Protein AF-A0A971SVI4-F1 (afdb_monomer)

Radius of gyration: 17.9 Å; Cα contacts (8 Å, |Δi|>4): 666; chains: 1; bounding box: 42×40×47 Å

Structure (mmCIF, N/CA/C/O backbone):
data_AF-A0A971SVI4-F1
#
_entry.id   AF-A0A971SVI4-F1
#
loop_
_atom_site.group_PDB
_atom_site.id
_atom_site.type_symbol
_atom_site.label_atom_id
_atom_site.label_alt_id
_atom_site.label_comp_id
_atom_site.label_asym_id
_atom_site.label_entity_id
_atom_site.label_seq_id
_atom_site.pdbx_PDB_ins_code
_atom_site.Cartn_x
_atom_site.Cartn_y
_atom_site.Cartn_z
_atom_site.occupancy
_atom_site.B_iso_or_equiv
_atom_site.auth_seq_id
_atom_site.auth_comp_id
_atom_site.auth_asym_id
_atom_site.auth_atom_id
_atom_site.pdbx_PDB_model_num
ATOM 1 N N . MET A 1 1 ? -15.122 1.802 -8.383 1.00 94.75 1 MET A N 1
ATOM 2 C CA . MET A 1 1 ? -13.683 1.655 -8.684 1.00 94.75 1 MET A CA 1
ATOM 3 C C . MET A 1 1 ? -12.808 1.936 -7.471 1.00 94.75 1 MET A C 1
ATOM 5 O O . MET A 1 1 ? -12.979 2.968 -6.817 1.00 94.75 1 MET A O 1
ATOM 9 N N . LEU A 1 2 ? -11.847 1.048 -7.210 1.00 98.50 2 LEU A N 1
ATOM 10 C CA . LEU A 1 2 ? -10.705 1.298 -6.324 1.00 98.50 2 LEU A CA 1
ATOM 11 C C . LEU A 1 2 ? -9.509 1.780 -7.151 1.00 98.50 2 LEU A C 1
ATOM 13 O O . LEU A 1 2 ? -9.294 1.277 -8.252 1.00 98.50 2 LEU A O 1
ATOM 17 N N . ILE A 1 3 ? -8.713 2.720 -6.639 1.00 98.56 3 ILE A N 1
ATOM 18 C CA . ILE A 1 3 ? -7.481 3.137 -7.322 1.00 98.56 3 ILE A CA 1
ATOM 19 C C . ILE A 1 3 ? -6.269 3.146 -6.400 1.00 98.56 3 ILE A C 1
ATOM 21 O O . ILE A 1 3 ? -6.360 3.506 -5.226 1.00 98.56 3 ILE A O 1
ATOM 25 N N . SER A 1 4 ? -5.123 2.788 -6.963 1.00 98.62 4 SER A N 1
ATOM 26 C CA . SER A 1 4 ? -3.813 2.877 -6.328 1.00 98.62 4 SER A CA 1
ATOM 27 C C . SER A 1 4 ? -2.982 3.947 -7.031 1.00 98.62 4 SER A C 1
ATOM 29 O O . SER A 1 4 ? -2.947 3.982 -8.257 1.00 98.62 4 SER A O 1
ATOM 31 N N . ILE A 1 5 ? -2.354 4.850 -6.282 1.00 98.44 5 ILE A N 1
ATOM 32 C CA . ILE A 1 5 ? -1.544 5.950 -6.815 1.00 98.44 5 ILE A CA 1
ATOM 33 C C . ILE A 1 5 ? -0.138 5.836 -6.239 1.00 98.44 5 ILE A C 1
ATOM 35 O O . ILE A 1 5 ? 0.018 5.795 -5.018 1.00 98.44 5 ILE A O 1
ATOM 39 N N . GLY A 1 6 ? 0.875 5.832 -7.108 1.00 96.62 6 GLY A N 1
ATOM 40 C CA . GLY A 1 6 ? 2.277 5.875 -6.695 1.00 96.62 6 GLY A CA 1
ATOM 41 C C . GLY A 1 6 ? 3.242 5.365 -7.757 1.00 96.62 6 GLY A C 1
ATOM 42 O O . GLY A 1 6 ? 3.019 5.554 -8.951 1.00 96.62 6 GLY A O 1
ATOM 43 N N . SER A 1 7 ? 4.326 4.727 -7.320 1.00 94.50 7 SER A N 1
ATOM 44 C CA . SER A 1 7 ? 5.386 4.236 -8.203 1.00 94.50 7 SER A CA 1
ATOM 45 C C . SER A 1 7 ? 5.106 2.843 -8.773 1.00 94.50 7 SER A C 1
ATOM 47 O O . SER A 1 7 ? 4.627 1.945 -8.073 1.00 94.50 7 SER A O 1
ATOM 49 N N . VAL A 1 8 ? 5.484 2.662 -10.038 1.00 95.25 8 VAL A N 1
ATOM 50 C CA . VAL A 1 8 ? 5.885 1.368 -10.600 1.00 95.25 8 VAL A CA 1
ATOM 51 C C . VAL A 1 8 ? 7.406 1.371 -10.699 1.00 95.25 8 VAL A C 1
ATOM 53 O O . VAL A 1 8 ? 7.995 2.383 -11.078 1.00 95.25 8 VAL A O 1
ATOM 56 N N . ILE A 1 9 ? 8.033 0.267 -10.307 1.00 93.62 9 ILE A N 1
ATOM 57 C CA . ILE A 1 9 ? 9.493 0.122 -10.320 1.00 93.62 9 ILE A CA 1
ATOM 58 C C . ILE A 1 9 ? 9.872 -1.216 -10.957 1.00 93.62 9 ILE A C 1
ATOM 60 O O . ILE A 1 9 ? 9.043 -2.131 -11.033 1.00 93.62 9 ILE A O 1
ATOM 64 N N . LEU A 1 10 ? 11.120 -1.322 -11.401 1.00 93.62 10 LEU A N 1
ATOM 65 C CA . LEU A 1 10 ? 11.749 -2.579 -11.782 1.00 93.62 10 LEU A CA 1
ATOM 66 C C . LEU A 1 10 ? 12.700 -3.027 -10.673 1.00 93.62 10 LEU A C 1
ATOM 68 O O . LEU A 1 10 ? 13.494 -2.238 -10.166 1.00 93.62 10 LEU A O 1
ATOM 72 N N . ASP A 1 11 ? 12.618 -4.298 -10.306 1.00 90.00 11 ASP A N 1
ATOM 73 C CA . ASP A 1 11 ? 13.481 -4.920 -9.313 1.00 90.00 11 ASP A CA 1
ATOM 74 C C . ASP A 1 11 ? 14.316 -6.034 -9.953 1.00 90.00 11 ASP A C 1
ATOM 76 O O . ASP A 1 11 ? 13.789 -6.957 -10.586 1.00 90.00 11 ASP A O 1
ATOM 80 N N . ASP A 1 12 ? 15.625 -5.982 -9.722 1.00 89.75 12 ASP A N 1
ATOM 81 C CA . ASP A 1 12 ? 16.552 -7.073 -10.000 1.00 89.75 12 ASP A CA 1
ATOM 82 C C . ASP A 1 12 ? 16.864 -7.804 -8.690 1.00 89.75 12 ASP A C 1
ATOM 84 O O . ASP A 1 12 ? 17.555 -7.295 -7.807 1.00 89.75 12 ASP A O 1
ATOM 88 N N . VAL A 1 13 ? 16.349 -9.024 -8.545 1.00 86.56 13 VAL A N 1
ATOM 89 C CA . VAL A 1 13 ? 16.531 -9.837 -7.339 1.00 86.56 13 VAL A CA 1
ATOM 90 C C . VAL A 1 13 ? 17.682 -10.819 -7.521 1.00 86.56 13 VAL A C 1
ATOM 92 O O . VAL A 1 13 ? 17.602 -11.774 -8.302 1.00 86.56 13 VAL A O 1
ATOM 95 N N . HIS A 1 14 ? 18.734 -10.620 -6.733 1.00 85.44 14 HIS A N 1
ATOM 96 C CA . HIS A 1 14 ? 19.904 -11.483 -6.644 1.00 85.44 14 HIS A CA 1
ATOM 97 C C . HIS A 1 14 ? 19.725 -12.509 -5.518 1.00 85.44 14 HIS A C 1
ATOM 99 O O . HIS A 1 14 ? 19.749 -12.176 -4.328 1.00 85.44 14 HIS A O 1
ATOM 105 N N . GLN A 1 15 ? 19.553 -13.775 -5.900 1.00 81.94 15 GLN A N 1
ATOM 106 C CA . GLN A 1 15 ? 19.385 -14.892 -4.973 1.00 81.94 15 GLN A CA 1
ATOM 107 C C . GLN A 1 15 ? 20.726 -15.519 -4.567 1.00 81.94 15 GLN A C 1
ATOM 109 O O . GLN A 1 15 ? 21.759 -15.357 -5.217 1.00 81.94 15 GLN A O 1
ATOM 114 N N . ARG A 1 16 ? 20.689 -16.287 -3.471 1.00 77.62 16 ARG A N 1
ATOM 115 C CA . ARG A 1 16 ? 21.864 -16.930 -2.856 1.00 77.62 16 ARG A CA 1
ATOM 116 C C . ARG A 1 16 ? 22.556 -17.956 -3.751 1.00 77.62 16 ARG A C 1
ATOM 118 O O . ARG A 1 16 ? 23.754 -18.168 -3.611 1.00 77.62 16 ARG A O 1
ATOM 125 N N . ASP A 1 17 ? 21.807 -18.603 -4.635 1.00 81.00 17 ASP A N 1
ATOM 126 C CA . ASP A 1 17 ? 22.309 -19.590 -5.596 1.00 81.00 17 ASP A CA 1
ATOM 127 C C . ASP A 1 17 ? 22.991 -18.942 -6.819 1.00 81.00 17 ASP A C 1
ATOM 129 O O . ASP A 1 17 ? 23.439 -19.646 -7.720 1.00 81.00 17 ASP A O 1
ATOM 133 N N . GLY A 1 18 ? 23.077 -17.606 -6.853 1.00 80.12 18 GLY A N 1
ATOM 134 C CA . GLY A 1 18 ? 23.598 -16.836 -7.981 1.00 80.12 18 GLY A CA 1
ATOM 135 C C . GLY A 1 18 ? 22.555 -16.546 -9.063 1.00 80.12 18 GLY A C 1
ATOM 136 O O . GLY A 1 18 ? 22.866 -15.844 -10.027 1.00 80.12 18 GLY A O 1
ATOM 137 N N . THR A 1 19 ? 21.319 -17.032 -8.915 1.00 86.25 19 THR A N 1
ATOM 138 C CA . THR A 1 19 ? 20.226 -16.727 -9.838 1.00 86.25 19 THR A CA 1
ATOM 139 C C . THR A 1 19 ? 19.829 -15.260 -9.703 1.00 86.25 19 THR A C 1
ATOM 141 O O . THR A 1 19 ? 19.501 -14.788 -8.614 1.00 86.25 19 THR A O 1
ATOM 144 N N . VAL A 1 20 ? 19.786 -14.547 -10.829 1.00 86.31 20 VAL A N 1
ATOM 145 C CA . VAL A 1 20 ? 19.280 -13.170 -10.897 1.00 86.31 20 VAL A CA 1
ATOM 146 C C . VAL A 1 20 ? 17.943 -13.171 -11.621 1.00 86.31 20 VAL A C 1
ATOM 148 O O . VAL A 1 20 ? 17.861 -13.581 -12.781 1.00 86.31 20 VAL A O 1
ATOM 151 N N . ARG A 1 21 ? 16.892 -12.718 -10.939 1.00 89.06 21 ARG A N 1
ATOM 152 C CA . ARG A 1 21 ? 15.587 -12.447 -11.550 1.00 89.06 21 ARG A CA 1
ATOM 153 C C . ARG A 1 21 ? 15.554 -10.972 -11.909 1.00 89.06 21 ARG A C 1
ATOM 155 O O . ARG A 1 21 ? 15.658 -10.154 -11.008 1.00 89.06 21 ARG A O 1
ATOM 162 N N . ARG A 1 22 ? 15.451 -10.659 -13.197 1.00 90.19 22 ARG A N 1
ATOM 163 C CA . ARG A 1 22 ? 15.482 -9.279 -13.692 1.00 90.19 22 ARG A CA 1
ATOM 164 C C . ARG A 1 22 ? 14.106 -8.760 -14.043 1.00 90.19 22 ARG A C 1
ATOM 166 O O . ARG A 1 22 ? 13.227 -9.556 -14.395 1.00 90.19 22 ARG A O 1
ATOM 173 N N . ASP A 1 23 ? 13.976 -7.441 -14.015 1.00 88.44 23 ASP A N 1
ATOM 174 C CA . ASP A 1 23 ? 12.777 -6.711 -14.426 1.00 88.44 23 ASP A CA 1
ATOM 175 C C . ASP A 1 23 ? 11.513 -7.241 -13.731 1.00 88.44 23 ASP A C 1
ATOM 177 O O . ASP A 1 23 ? 10.463 -7.441 -14.362 1.00 88.44 23 ASP A O 1
ATOM 181 N N . LEU A 1 24 ? 11.621 -7.563 -12.441 1.00 92.38 24 LEU A N 1
ATOM 182 C CA . LEU A 1 24 ? 10.445 -7.886 -11.654 1.00 92.38 24 LEU A CA 1
ATOM 183 C C . LEU A 1 24 ? 9.667 -6.597 -11.432 1.00 92.38 24 LEU A C 1
ATOM 185 O O . LEU A 1 24 ? 10.205 -5.601 -10.967 1.00 92.38 24 LEU A O 1
ATOM 189 N N . MET A 1 25 ? 8.392 -6.612 -11.800 1.00 94.06 25 MET A N 1
ATOM 190 C CA . MET A 1 25 ? 7.532 -5.456 -11.603 1.00 94.06 25 MET A CA 1
ATOM 191 C C . MET A 1 25 ? 7.227 -5.307 -10.114 1.00 94.06 25 MET A C 1
ATOM 193 O O . MET A 1 25 ? 6.655 -6.219 -9.511 1.00 94.06 25 MET A O 1
ATOM 197 N N . GLY A 1 26 ? 7.585 -4.161 -9.551 1.00 93.69 26 GLY A N 1
ATOM 198 C CA . GLY A 1 26 ? 7.351 -3.811 -8.157 1.00 93.69 26 GLY A CA 1
ATOM 199 C C . GLY A 1 26 ? 6.682 -2.447 -8.011 1.00 93.69 26 GLY A C 1
ATOM 200 O O . GLY A 1 26 ? 5.964 -1.970 -8.896 1.00 93.69 26 GLY A O 1
ATOM 201 N N . GLY A 1 27 ? 6.963 -1.798 -6.884 1.00 93.56 27 GLY A N 1
ATOM 202 C CA . GLY A 1 27 ? 6.466 -0.467 -6.559 1.00 93.56 27 GLY A CA 1
ATOM 203 C C . GLY A 1 27 ? 5.189 -0.531 -5.734 1.00 93.56 27 GLY A C 1
ATOM 204 O O . GLY A 1 27 ? 4.315 -1.379 -5.952 1.00 93.56 27 GLY A O 1
ATOM 205 N N . GLY A 1 28 ? 5.078 0.368 -4.753 1.00 94.50 28 GLY A N 1
ATOM 206 C CA . GLY A 1 28 ? 3.982 0.325 -3.784 1.00 94.50 28 GLY A CA 1
ATOM 207 C C . GLY A 1 28 ? 2.608 0.420 -4.447 1.00 94.50 28 GLY A C 1
ATOM 208 O O . GLY A 1 28 ? 1.669 -0.254 -4.022 1.00 94.50 28 GLY A O 1
ATOM 209 N N . CYS A 1 29 ? 2.514 1.164 -5.555 1.00 96.12 29 CYS A N 1
ATOM 210 C CA . CYS A 1 29 ? 1.284 1.282 -6.330 1.00 96.12 29 CYS A CA 1
ATOM 211 C C . CYS A 1 29 ? 0.825 -0.074 -6.885 1.00 96.12 29 CYS A C 1
ATOM 213 O O . CYS A 1 29 ? -0.352 -0.422 -6.753 1.00 96.12 29 CYS A O 1
ATOM 215 N N . ILE A 1 30 ? 1.746 -0.863 -7.446 1.00 97.94 30 ILE A N 1
ATOM 216 C CA . ILE A 1 30 ? 1.418 -2.145 -8.080 1.00 97.94 30 ILE A CA 1
ATOM 217 C C . ILE A 1 30 ? 1.109 -3.211 -7.031 1.00 97.94 30 ILE A C 1
ATOM 219 O O . ILE A 1 30 ? 0.110 -3.915 -7.164 1.00 97.94 30 ILE A O 1
ATOM 223 N N . HIS A 1 31 ? 1.893 -3.297 -5.952 1.00 98.12 31 HIS A N 1
ATOM 224 C CA . HIS A 1 31 ? 1.611 -4.231 -4.854 1.00 98.12 31 HIS A CA 1
ATOM 225 C C . HIS A 1 31 ? 0.235 -3.981 -4.226 1.00 98.12 31 HIS A C 1
ATOM 227 O O . HIS A 1 31 ? -0.525 -4.922 -3.982 1.00 98.12 31 HIS A O 1
ATOM 233 N N . CYS A 1 32 ? -0.104 -2.711 -4.002 1.00 98.62 32 CYS A N 1
ATOM 234 C CA . CYS A 1 32 ? -1.406 -2.319 -3.485 1.00 98.62 32 CYS A CA 1
ATOM 235 C C . CYS A 1 32 ? -2.538 -2.621 -4.485 1.00 98.62 32 CYS A C 1
ATOM 237 O O . CYS A 1 32 ? -3.532 -3.245 -4.116 1.00 98.62 32 CYS A O 1
ATOM 239 N N . GLY A 1 33 ? -2.367 -2.268 -5.765 1.00 98.50 33 GLY A N 1
ATOM 240 C CA . GLY A 1 33 ? -3.352 -2.544 -6.816 1.00 98.50 33 GLY A CA 1
ATOM 241 C C . GLY A 1 33 ? -3.623 -4.039 -7.006 1.00 98.50 33 GLY A C 1
ATOM 242 O O . GLY A 1 33 ? -4.779 -4.457 -7.081 1.00 98.50 33 GLY A O 1
ATOM 243 N N . MET A 1 34 ? -2.580 -4.872 -7.005 1.00 98.44 34 MET A N 1
ATOM 244 C CA . MET A 1 34 ? -2.726 -6.331 -7.078 1.00 98.44 34 MET A CA 1
ATOM 245 C C . MET A 1 34 ? -3.480 -6.889 -5.868 1.00 98.44 34 MET A C 1
ATOM 247 O O . MET A 1 34 ? -4.356 -7.737 -6.031 1.00 98.44 34 MET A O 1
ATOM 251 N N . ALA A 1 35 ? -3.216 -6.364 -4.667 1.00 98.62 35 ALA A N 1
ATOM 252 C CA . ALA A 1 35 ? -3.982 -6.725 -3.480 1.00 98.62 35 ALA A CA 1
ATOM 253 C C . ALA A 1 35 ? -5.459 -6.321 -3.584 1.00 98.62 35 ALA A C 1
ATOM 255 O O . ALA A 1 35 ? -6.317 -7.086 -3.159 1.00 98.62 35 ALA A O 1
ATOM 256 N N . MET A 1 36 ? -5.787 -5.172 -4.185 1.00 98.69 36 MET A N 1
ATOM 257 C CA . MET A 1 36 ? -7.183 -4.805 -4.463 1.00 98.69 36 MET A CA 1
ATOM 258 C C . MET A 1 36 ? -7.844 -5.781 -5.452 1.00 98.69 36 MET A C 1
ATOM 260 O O . MET A 1 36 ? -8.990 -6.179 -5.236 1.00 98.69 36 MET A O 1
ATOM 264 N N . ARG A 1 37 ? -7.114 -6.231 -6.487 1.00 98.31 37 ARG A N 1
ATOM 265 C CA . ARG A 1 37 ? -7.587 -7.205 -7.495 1.00 98.31 37 ARG A CA 1
ATOM 266 C C . ARG A 1 37 ? -7.906 -8.594 -6.923 1.00 98.31 37 ARG A C 1
ATOM 268 O O . ARG A 1 37 ? -8.630 -9.362 -7.556 1.00 98.31 37 ARG A O 1
ATOM 275 N N . LEU A 1 38 ? -7.435 -8.921 -5.715 1.00 98.25 38 LEU A N 1
ATOM 276 C CA . LEU A 1 38 ? -7.873 -10.124 -4.987 1.00 98.25 38 LEU A CA 1
ATOM 277 C C . LEU A 1 38 ? -9.351 -10.069 -4.569 1.00 98.25 38 LEU A C 1
ATOM 279 O O . LEU A 1 38 ? -9.959 -11.107 -4.306 1.00 98.25 38 LEU A O 1
ATOM 283 N N . TRP A 1 39 ? -9.924 -8.870 -4.471 1.00 98.00 39 TRP A N 1
ATOM 284 C CA . TRP A 1 39 ? -11.233 -8.648 -3.856 1.00 98.00 39 TRP A CA 1
ATOM 285 C C . TRP A 1 39 ? -12.220 -7.937 -4.779 1.00 98.00 39 TRP A C 1
ATOM 287 O O . TRP A 1 39 ? -13.426 -8.117 -4.624 1.00 98.00 39 TRP A O 1
ATOM 297 N N . CYS A 1 40 ? -11.724 -7.146 -5.731 1.00 95.50 40 CYS A N 1
ATOM 298 C CA . CYS A 1 40 ? -12.525 -6.309 -6.612 1.00 95.50 40 CYS A CA 1
ATOM 299 C C . CYS A 1 40 ? -11.997 -6.369 -8.044 1.00 95.50 40 CYS A C 1
ATOM 301 O O . CYS A 1 40 ? -10.786 -6.329 -8.257 1.00 95.50 40 CYS A O 1
ATOM 303 N N . ASP A 1 41 ? -12.903 -6.407 -9.025 1.00 94.69 41 ASP A N 1
ATOM 304 C CA . ASP A 1 41 ? -12.484 -6.397 -10.420 1.00 94.69 41 ASP A CA 1
ATOM 305 C C . ASP A 1 41 ? -12.145 -4.997 -10.956 1.00 94.69 41 ASP A C 1
ATOM 307 O O . ASP A 1 41 ? -11.217 -4.823 -11.746 1.00 94.69 41 ASP A O 1
ATOM 311 N N . ASP A 1 42 ? -12.878 -3.988 -10.504 1.00 96.25 42 ASP A N 1
ATOM 312 C CA . ASP A 1 42 ? -12.788 -2.614 -10.990 1.00 96.25 42 ASP A CA 1
ATOM 313 C C . ASP A 1 42 ? -11.682 -1.839 -10.250 1.00 96.25 42 ASP A C 1
ATOM 315 O O . ASP A 1 42 ? -11.938 -1.121 -9.272 1.00 96.25 42 ASP A O 1
ATOM 319 N N . VAL A 1 43 ? -10.434 -2.041 -10.697 1.00 98.25 43 VAL A N 1
ATOM 320 C CA . VAL A 1 43 ? -9.220 -1.459 -10.102 1.00 98.25 43 VAL A CA 1
ATOM 321 C C . VAL A 1 43 ? -8.397 -0.692 -11.139 1.00 98.25 43 VAL A C 1
ATOM 323 O O . VAL A 1 43 ? -8.034 -1.222 -12.191 1.00 98.25 43 VAL A O 1
ATOM 326 N N . GLY A 1 44 ? -8.039 0.547 -10.807 1.00 98.25 44 GLY A N 1
ATOM 327 C CA . GLY A 1 44 ? -7.069 1.351 -11.550 1.00 98.25 44 GLY A CA 1
ATOM 328 C C . GLY A 1 44 ? -5.747 1.507 -10.799 1.00 98.25 44 GLY A C 1
ATOM 329 O O . GLY A 1 44 ? -5.715 1.544 -9.569 1.00 98.25 44 GLY A O 1
ATOM 330 N N . VAL A 1 45 ? -4.650 1.656 -11.537 1.00 98.19 45 VAL A N 1
ATOM 331 C CA . VAL A 1 45 ? -3.371 2.117 -10.980 1.00 98.19 45 VAL A CA 1
ATOM 332 C C . VAL A 1 45 ? -2.943 3.372 -11.723 1.00 98.19 45 VAL A C 1
ATOM 334 O O . VAL A 1 45 ? -2.974 3.401 -12.949 1.00 98.19 45 VAL A O 1
ATOM 337 N N . LEU A 1 46 ? -2.598 4.423 -10.986 1.00 98.31 46 LEU A N 1
ATOM 338 C CA . LEU A 1 46 ? -2.019 5.643 -11.522 1.00 98.31 46 LEU A CA 1
ATOM 339 C C . LEU A 1 46 ? -0.523 5.607 -11.236 1.00 98.31 46 LEU A C 1
ATOM 341 O O . LEU A 1 46 ? -0.107 5.743 -10.082 1.00 98.31 46 LEU A O 1
ATOM 345 N N . ALA A 1 47 ? 0.269 5.384 -12.278 1.00 97.31 47 ALA A N 1
ATOM 346 C CA . ALA A 1 47 ? 1.716 5.260 -12.187 1.00 97.31 47 ALA A CA 1
ATOM 347 C C . ALA A 1 47 ? 2.374 5.729 -13.487 1.00 97.31 47 ALA A C 1
ATOM 349 O O . ALA A 1 47 ? 1.822 5.551 -14.577 1.00 97.31 47 ALA A O 1
ATOM 350 N N . LYS A 1 48 ? 3.569 6.312 -13.366 1.00 96.69 48 LYS A N 1
ATOM 351 C CA . LYS A 1 48 ? 4.399 6.682 -14.515 1.00 96.69 48 LYS A CA 1
ATOM 352 C C . LYS A 1 48 ? 5.532 5.687 -14.694 1.00 96.69 48 LYS A C 1
ATOM 354 O O . LYS A 1 48 ? 6.087 5.215 -13.706 1.00 96.69 48 LYS A O 1
ATOM 359 N N . HIS A 1 49 ? 5.905 5.431 -15.938 1.00 95.94 49 HIS A N 1
ATOM 360 C CA . HIS A 1 49 ? 7.087 4.646 -16.281 1.00 95.94 49 HIS A CA 1
ATOM 361 C C . HIS A 1 49 ? 7.867 5.324 -17.411 1.00 95.94 49 HIS A C 1
ATOM 363 O O . HIS A 1 49 ? 7.282 6.042 -18.222 1.00 95.94 49 HIS A O 1
ATOM 369 N N . GLY A 1 50 ? 9.180 5.116 -17.442 1.00 94.44 50 GLY A N 1
ATOM 370 C CA . GLY A 1 50 ? 10.051 5.657 -18.481 1.00 94.44 50 GLY A CA 1
ATOM 371 C C . GLY A 1 50 ? 9.930 4.887 -19.798 1.00 94.44 50 GLY A C 1
ATOM 372 O O . GLY A 1 50 ? 9.242 3.863 -19.888 1.00 94.44 50 GLY A O 1
ATOM 373 N N . GLU A 1 51 ? 10.634 5.364 -20.825 1.00 91.88 51 GLU A N 1
ATOM 374 C CA . GLU A 1 51 ? 10.743 4.696 -22.137 1.00 91.88 51 GLU A CA 1
ATOM 375 C C . GLU A 1 51 ? 11.475 3.345 -22.069 1.00 91.88 51 GLU A C 1
ATOM 377 O O . GLU A 1 51 ? 11.328 2.504 -22.954 1.00 91.88 51 GLU A O 1
ATOM 382 N N . ASP A 1 52 ? 12.254 3.132 -21.013 1.00 91.56 52 ASP A N 1
ATOM 383 C CA . ASP A 1 52 ? 12.968 1.892 -20.718 1.00 91.56 52 ASP A CA 1
ATOM 384 C C . ASP A 1 52 ? 12.076 0.797 -20.114 1.00 91.56 52 ASP A C 1
ATOM 386 O O . ASP A 1 52 ? 12.514 -0.349 -19.988 1.00 91.56 52 ASP A O 1
ATOM 390 N N . PHE A 1 53 ? 10.818 1.105 -19.780 1.00 94.69 53 PHE A N 1
ATOM 391 C CA . PHE A 1 53 ? 9.897 0.115 -19.242 1.00 94.69 53 PHE A CA 1
ATOM 392 C C . PHE A 1 53 ? 9.566 -0.961 -20.290 1.00 94.69 53 PHE A C 1
ATOM 394 O O . PHE A 1 53 ? 9.079 -0.643 -21.380 1.00 94.69 53 PHE A O 1
ATOM 401 N N . PRO A 1 54 ? 9.774 -2.259 -19.997 1.00 94.94 54 PRO A N 1
ATOM 402 C CA . PRO A 1 54 ? 9.544 -3.304 -20.984 1.00 94.94 54 PRO A CA 1
ATOM 403 C C . PRO A 1 54 ? 8.090 -3.342 -21.482 1.00 94.94 54 PRO A C 1
ATOM 405 O O . PRO A 1 54 ? 7.161 -3.543 -20.701 1.00 94.94 54 PRO A O 1
ATOM 408 N N . LEU A 1 55 ? 7.888 -3.302 -22.806 1.00 94.44 55 LEU A N 1
ATOM 409 C CA . LEU A 1 55 ? 6.553 -3.342 -23.439 1.00 94.44 55 LEU A CA 1
ATOM 410 C C . LEU A 1 55 ? 5.683 -4.528 -22.984 1.00 94.44 55 LEU A C 1
ATOM 412 O O . LEU A 1 55 ? 4.457 -4.431 -22.922 1.00 94.44 55 LEU A O 1
ATOM 416 N N . ARG A 1 56 ? 6.310 -5.669 -22.658 1.00 95.12 56 ARG A N 1
ATOM 417 C CA . ARG A 1 56 ? 5.616 -6.849 -22.108 1.00 95.12 56 ARG A CA 1
ATOM 418 C C . ARG A 1 56 ? 4.961 -6.555 -20.753 1.00 95.12 56 ARG A C 1
ATOM 420 O O . ARG A 1 56 ? 3.873 -7.051 -20.483 1.00 95.12 56 ARG A O 1
ATOM 427 N N . LEU A 1 57 ? 5.629 -5.762 -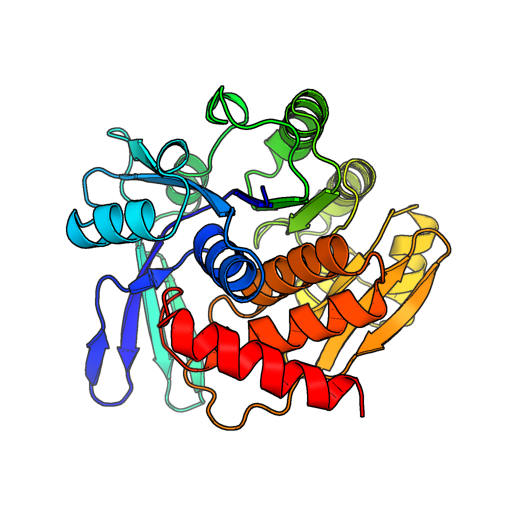19.917 1.00 95.75 57 LEU A N 1
ATOM 428 C CA . LEU A 1 57 ? 5.175 -5.385 -18.583 1.00 95.75 57 LEU A CA 1
ATOM 429 C C . LEU A 1 57 ? 4.118 -4.284 -18.671 1.00 95.75 57 LEU A C 1
ATOM 431 O O . LEU A 1 57 ? 3.107 -4.366 -17.983 1.00 95.75 57 LEU A O 1
ATOM 435 N N . GLU A 1 58 ? 4.284 -3.320 -19.579 1.00 96.06 58 GLU A N 1
ATOM 436 C CA . GLU A 1 58 ? 3.254 -2.312 -19.859 1.00 96.06 58 GLU A CA 1
ATOM 437 C C . GLU A 1 58 ? 1.940 -2.960 -20.319 1.00 96.06 58 GLU A C 1
ATOM 439 O O . GLU A 1 58 ? 0.866 -2.629 -19.815 1.00 96.06 58 GLU A O 1
ATOM 444 N N . ARG A 1 59 ? 2.017 -3.933 -21.238 1.00 96.12 59 ARG A N 1
ATOM 445 C CA . ARG A 1 59 ? 0.842 -4.700 -21.671 1.00 96.12 59 ARG A CA 1
ATOM 446 C C . ARG A 1 59 ? 0.193 -5.427 -20.496 1.00 96.12 59 ARG A C 1
ATOM 448 O O . ARG A 1 59 ? -1.014 -5.319 -20.325 1.00 96.12 59 ARG A O 1
ATOM 455 N N . SER A 1 60 ? 0.999 -6.097 -19.672 1.00 95.62 60 SER A N 1
ATOM 456 C CA . SER A 1 60 ? 0.516 -6.767 -18.463 1.00 95.62 60 SER A CA 1
ATOM 457 C C . SER A 1 60 ? -0.221 -5.801 -17.530 1.00 95.62 60 SER A C 1
ATOM 459 O O . SER A 1 60 ? -1.277 -6.153 -17.019 1.00 95.62 60 SER A O 1
ATOM 461 N N . LEU A 1 61 ? 0.285 -4.580 -17.314 1.00 96.56 61 LEU A N 1
ATOM 462 C CA . LEU A 1 61 ? -0.403 -3.574 -16.494 1.00 96.56 61 LEU A CA 1
ATOM 463 C C . LEU A 1 61 ? -1.763 -3.183 -17.078 1.00 96.56 61 LEU A C 1
ATOM 465 O O . LEU A 1 61 ? -2.739 -3.095 -16.340 1.00 96.56 61 LEU A O 1
ATOM 469 N N . LYS A 1 62 ? -1.835 -2.986 -18.397 1.00 96.38 62 LYS A N 1
ATOM 470 C CA . LYS A 1 62 ? -3.069 -2.608 -19.104 1.00 96.38 62 LYS A CA 1
ATOM 471 C C . LYS A 1 62 ? -4.106 -3.734 -19.177 1.00 96.38 62 LYS A C 1
ATOM 473 O O . LYS A 1 62 ? -5.277 -3.458 -19.402 1.00 96.38 62 LYS A O 1
ATOM 478 N N . GLU A 1 63 ? -3.683 -4.985 -19.011 1.00 95.88 63 GLU A N 1
ATOM 479 C CA . GLU A 1 63 ? -4.575 -6.145 -18.877 1.00 95.88 63 GLU A CA 1
ATOM 480 C C . GLU A 1 63 ? -5.074 -6.322 -17.433 1.00 95.88 63 GLU A C 1
ATOM 482 O O . GLU A 1 63 ? -6.192 -6.785 -17.217 1.00 95.88 63 GLU A O 1
ATOM 487 N N . LEU A 1 64 ? -4.255 -5.953 -16.441 1.00 96.50 64 LEU A N 1
ATOM 488 C CA . LEU A 1 64 ? -4.566 -6.108 -15.016 1.00 96.50 64 LEU A CA 1
ATOM 489 C C . LEU A 1 64 ? -5.383 -4.949 -14.432 1.00 96.50 64 LEU A C 1
ATOM 491 O O . LEU A 1 64 ? -6.121 -5.162 -13.469 1.00 96.50 64 LEU A O 1
ATOM 495 N N . PHE A 1 65 ? -5.236 -3.741 -14.980 1.00 98.00 65 PHE A N 1
ATOM 496 C CA . PHE A 1 65 ? -5.782 -2.501 -14.426 1.00 98.00 65 PHE A CA 1
ATOM 497 C C . PHE A 1 65 ? -6.386 -1.599 -15.504 1.00 98.00 65 PHE A C 1
ATOM 499 O O . PHE A 1 65 ? -6.091 -1.740 -16.690 1.00 98.00 65 PHE A O 1
ATOM 506 N N . ALA A 1 66 ? -7.178 -0.610 -15.074 1.00 97.25 66 ALA A N 1
ATOM 507 C CA . ALA A 1 66 ? -7.675 0.448 -15.952 1.00 97.25 66 ALA A CA 1
ATOM 508 C C . ALA A 1 66 ? -6.506 1.168 -16.675 1.00 97.25 66 ALA A C 1
ATOM 510 O O . ALA A 1 66 ? -5.664 1.791 -16.012 1.00 97.25 66 ALA A O 1
ATOM 511 N N . PRO A 1 67 ? -6.418 1.085 -18.018 1.00 96.62 67 PRO A N 1
ATOM 512 C CA . PRO A 1 67 ? -5.213 1.440 -18.767 1.00 96.62 67 PRO A CA 1
ATOM 513 C C . PRO A 1 67 ? -4.929 2.945 -18.802 1.00 96.62 67 PRO A C 1
ATOM 515 O O . PRO A 1 67 ? -3.800 3.337 -19.090 1.00 96.62 67 PRO A O 1
ATOM 518 N N . GLU A 1 68 ? -5.918 3.796 -18.514 1.00 96.81 68 GLU A N 1
ATOM 519 C CA . GLU A 1 68 ? -5.777 5.255 -18.558 1.00 96.81 68 GLU A CA 1
ATOM 520 C C . GLU A 1 68 ? -4.818 5.798 -17.493 1.00 96.81 68 GLU A C 1
ATOM 522 O O . GLU A 1 68 ? -4.325 6.914 -17.637 1.00 96.81 68 GLU A O 1
ATOM 527 N N . GLY A 1 69 ? -4.564 5.032 -16.427 1.00 97.00 69 GLY A N 1
ATOM 528 C CA . GLY A 1 69 ? -3.631 5.403 -15.363 1.00 97.00 69 GLY A CA 1
ATOM 529 C C . GLY A 1 69 ? -2.184 4.946 -15.592 1.00 97.00 69 GLY A C 1
ATOM 530 O O . GLY A 1 69 ? -1.315 5.277 -14.787 1.00 97.00 69 GLY A O 1
ATOM 531 N N . ILE A 1 70 ? -1.904 4.221 -16.684 1.00 97.31 70 ILE A N 1
ATOM 532 C CA . ILE A 1 70 ? -0.550 3.786 -17.054 1.00 97.31 70 ILE A CA 1
ATOM 533 C C . ILE A 1 70 ? 0.074 4.838 -17.971 1.00 97.31 70 ILE A C 1
ATOM 535 O O . ILE A 1 70 ? -0.280 4.930 -19.149 1.00 97.31 70 ILE A O 1
ATOM 539 N N . ILE A 1 71 ? 0.979 5.652 -17.425 1.00 96.12 71 ILE A N 1
ATOM 540 C CA . ILE A 1 71 ? 1.471 6.864 -18.090 1.00 96.12 71 ILE A CA 1
ATOM 541 C C . ILE A 1 71 ? 2.937 6.689 -18.519 1.00 96.12 71 ILE A C 1
ATOM 543 O O . ILE A 1 71 ? 3.824 6.724 -17.665 1.00 96.12 71 ILE A O 1
ATOM 547 N N . PRO A 1 72 ? 3.231 6.564 -19.823 1.00 94.00 72 PRO A N 1
ATOM 548 C CA . PRO A 1 72 ? 4.605 6.618 -20.304 1.00 94.00 72 PRO A CA 1
ATOM 549 C C . PRO A 1 72 ? 5.152 8.048 -20.209 1.00 94.00 72 PRO A C 1
ATOM 551 O O . PRO A 1 72 ? 4.447 9.021 -20.497 1.00 94.00 72 PRO A O 1
ATOM 554 N N . THR A 1 73 ? 6.423 8.184 -19.846 1.00 91.12 73 THR A N 1
ATOM 555 C CA . THR A 1 73 ? 7.142 9.461 -19.808 1.00 91.12 73 THR A CA 1
ATOM 556 C C . THR A 1 73 ? 8.475 9.359 -20.546 1.00 91.12 73 THR A C 1
ATOM 558 O O . THR A 1 73 ? 9.113 8.313 -20.563 1.00 91.12 73 THR A O 1
ATOM 561 N N . SER A 1 74 ? 8.905 10.466 -21.159 1.00 85.94 74 SER A N 1
ATOM 562 C CA . SER A 1 74 ? 10.162 10.551 -21.923 1.00 85.94 74 SER A CA 1
ATOM 563 C C . SER A 1 74 ? 11.264 11.341 -21.210 1.00 85.94 74 SER A C 1
ATOM 565 O O . SER A 1 74 ? 12.313 11.606 -21.788 1.00 85.94 74 SER A O 1
ATOM 567 N N . PHE A 1 75 ? 11.009 11.811 -19.986 1.00 80.50 75 PHE A N 1
ATOM 568 C CA . PHE A 1 75 ? 11.900 12.733 -19.270 1.00 80.50 75 PHE A CA 1
ATOM 569 C C . PHE A 1 75 ? 12.712 12.070 -18.150 1.00 80.50 75 PHE A C 1
ATOM 571 O O . PHE A 1 75 ? 13.565 12.732 -17.566 1.00 80.50 75 PHE A O 1
ATOM 578 N N . ALA A 1 76 ? 12.444 10.802 -17.832 1.00 81.06 76 ALA A N 1
ATOM 579 C CA . ALA A 1 76 ? 13.144 10.063 -16.789 1.00 81.06 76 ALA A CA 1
ATOM 580 C C . ALA A 1 76 ? 13.082 8.550 -17.042 1.00 81.06 76 ALA A C 1
ATOM 582 O O . ALA A 1 76 ? 12.190 8.054 -17.734 1.00 81.06 76 ALA A O 1
ATOM 583 N N . HIS A 1 77 ? 14.046 7.841 -16.463 1.00 87.19 77 HIS A N 1
ATOM 584 C CA . HIS A 1 77 ? 14.097 6.385 -16.441 1.00 87.19 77 HIS A CA 1
ATOM 585 C C . HIS A 1 77 ? 13.070 5.812 -15.468 1.00 87.19 77 HIS A C 1
ATOM 587 O O . HIS A 1 77 ? 12.727 6.437 -14.459 1.00 87.19 77 HIS A O 1
ATOM 593 N N . THR A 1 78 ? 12.589 4.604 -15.752 1.00 90.62 78 THR A N 1
ATOM 594 C CA . THR A 1 78 ? 11.789 3.862 -14.781 1.00 90.62 78 THR A CA 1
ATOM 595 C C . THR A 1 78 ? 12.647 3.593 -13.546 1.00 90.62 78 THR A C 1
ATOM 597 O O . THR A 1 78 ? 13.775 3.123 -13.698 1.00 90.62 78 THR A O 1
ATOM 600 N N . PRO A 1 79 ? 12.147 3.851 -12.322 1.00 91.38 79 PRO A N 1
ATOM 601 C CA . PRO A 1 79 ? 12.913 3.551 -11.124 1.00 91.38 79 PRO A CA 1
ATOM 602 C C . PRO A 1 79 ? 13.315 2.072 -11.073 1.00 91.38 79 PRO A C 1
ATOM 604 O O . PRO A 1 79 ? 12.458 1.196 -11.204 1.00 91.38 79 PRO A O 1
ATOM 607 N N . HIS A 1 80 ? 14.608 1.805 -10.881 1.00 89.38 80 HIS A N 1
ATOM 608 C CA . HIS A 1 80 ? 15.191 0.463 -10.868 1.00 89.38 80 HIS A CA 1
ATOM 609 C C . HIS A 1 80 ? 16.017 0.252 -9.596 1.00 89.38 80 HIS A C 1
ATOM 611 O O . HIS A 1 80 ? 16.827 1.095 -9.189 1.00 89.38 80 HIS A O 1
ATOM 617 N N . PHE A 1 81 ? 15.797 -0.884 -8.945 1.00 85.50 81 PHE A N 1
ATOM 618 C CA . PHE A 1 81 ? 16.436 -1.259 -7.692 1.00 85.50 81 PHE A CA 1
ATOM 619 C C . PHE A 1 81 ? 17.037 -2.655 -7.822 1.00 85.50 81 PHE A C 1
ATOM 621 O O . PHE A 1 81 ? 16.433 -3.552 -8.410 1.00 85.50 81 PHE A O 1
ATOM 628 N N . ASN A 1 82 ? 18.217 -2.866 -7.240 1.00 80.75 82 ASN A N 1
ATOM 629 C CA . ASN A 1 82 ? 18.719 -4.219 -7.027 1.00 80.75 82 ASN A CA 1
ATOM 630 C C . ASN A 1 82 ? 18.432 -4.637 -5.594 1.00 80.75 82 ASN A C 1
ATOM 632 O O . ASN A 1 82 ? 18.773 -3.930 -4.644 1.00 80.75 82 ASN A O 1
ATOM 636 N N . GLN A 1 83 ? 17.889 -5.834 -5.442 1.00 80.00 83 GLN A N 1
ATOM 637 C CA . GLN A 1 83 ? 17.650 -6.456 -4.154 1.00 80.00 83 GLN A CA 1
ATOM 638 C C . GLN A 1 83 ? 18.601 -7.637 -3.988 1.00 80.00 83 GLN A C 1
ATOM 640 O O . GLN A 1 83 ? 18.625 -8.563 -4.801 1.00 80.00 83 GLN A O 1
ATOM 645 N N . MET A 1 84 ? 19.394 -7.621 -2.920 1.00 75.12 84 MET A N 1
ATOM 646 C CA . MET A 1 84 ? 20.352 -8.678 -2.612 1.00 75.12 84 MET A CA 1
ATOM 647 C C . MET A 1 84 ? 20.054 -9.296 -1.248 1.00 75.12 84 MET A C 1
ATOM 649 O O . MET A 1 84 ? 20.042 -8.607 -0.227 1.00 75.12 84 MET A O 1
ATOM 653 N N . TYR A 1 85 ? 19.878 -10.618 -1.218 1.00 68.56 85 TYR A N 1
ATOM 654 C CA . TYR A 1 85 ? 19.675 -11.371 0.022 1.00 68.56 85 TYR A CA 1
ATOM 655 C C . TYR A 1 85 ? 20.994 -11.962 0.517 1.00 68.56 85 TYR A C 1
ATOM 657 O O . TYR A 1 85 ? 21.593 -12.817 -0.141 1.00 68.56 85 TYR A O 1
ATOM 665 N N . ARG A 1 86 ? 21.441 -11.555 1.710 1.00 59.94 86 ARG A N 1
ATOM 666 C CA . ARG A 1 86 ? 22.643 -12.116 2.347 1.00 59.94 86 ARG A CA 1
ATOM 667 C C . ARG A 1 86 ? 22.343 -13.420 3.094 1.00 59.94 86 ARG A C 1
ATOM 669 O O . ARG A 1 86 ? 21.196 -13.853 3.253 1.00 59.94 86 ARG A O 1
ATOM 676 N N . SER A 1 87 ? 23.410 -14.088 3.529 1.00 52.25 87 SER A N 1
ATOM 677 C CA . SER A 1 87 ? 23.383 -15.384 4.223 1.00 52.25 87 SER A CA 1
ATOM 678 C C . SER A 1 87 ? 22.665 -15.359 5.577 1.00 52.25 87 SER A C 1
ATOM 680 O O . SER A 1 87 ? 22.166 -16.390 6.010 1.00 52.25 87 SER A O 1
ATOM 682 N N . ASP A 1 88 ? 22.580 -14.199 6.224 1.00 58.12 88 ASP A N 1
ATOM 683 C CA . ASP A 1 88 ? 21.863 -13.959 7.487 1.00 58.12 88 ASP A CA 1
ATOM 684 C C . ASP A 1 88 ? 20.387 -13.566 7.282 1.00 58.12 88 ASP A C 1
ATOM 686 O O . ASP A 1 88 ? 19.710 -13.160 8.223 1.00 58.12 88 ASP A O 1
ATOM 690 N N . SER A 1 89 ? 19.886 -13.693 6.049 1.00 55.16 89 SER A N 1
ATOM 691 C CA . SER A 1 89 ? 18.527 -13.307 5.639 1.00 55.16 89 SER A CA 1
ATOM 692 C C . SER A 1 89 ? 18.250 -11.803 5.701 1.00 55.16 89 SER A C 1
ATOM 694 O O . SER A 1 89 ? 17.098 -11.397 5.566 1.00 55.16 89 SER A O 1
ATOM 696 N N . THR A 1 90 ? 19.285 -10.968 5.832 1.00 60.09 90 THR A N 1
ATOM 697 C CA . THR A 1 90 ? 19.148 -9.522 5.642 1.00 60.09 90 THR A CA 1
ATOM 698 C C . THR A 1 90 ? 19.042 -9.187 4.151 1.00 60.09 90 THR A C 1
ATOM 700 O O . THR A 1 90 ? 19.786 -9.721 3.318 1.00 60.09 90 THR A O 1
ATOM 703 N N . ARG A 1 91 ? 18.082 -8.319 3.810 1.00 66.75 91 ARG A N 1
ATOM 704 C CA . ARG A 1 91 ? 17.912 -7.748 2.469 1.00 66.75 91 ARG A CA 1
ATOM 705 C C . ARG A 1 91 ? 18.676 -6.431 2.403 1.00 66.75 91 ARG A C 1
ATOM 707 O O . ARG A 1 91 ? 18.508 -5.583 3.276 1.00 66.75 91 ARG A O 1
ATOM 714 N N . TYR A 1 92 ? 19.498 -6.272 1.375 1.00 66.12 92 TYR A N 1
ATOM 715 C CA . TYR A 1 92 ? 20.108 -4.998 1.013 1.00 66.12 92 TYR A CA 1
ATOM 716 C C . TYR A 1 92 ? 19.528 -4.537 -0.313 1.00 66.12 92 TYR A C 1
ATOM 718 O O . TYR A 1 92 ? 19.537 -5.289 -1.287 1.00 66.12 92 TYR A O 1
ATOM 726 N N . GLU A 1 93 ? 19.053 -3.301 -0.339 1.00 67.12 93 GLU A N 1
ATOM 727 C CA . GLU A 1 93 ? 18.597 -2.636 -1.552 1.00 67.12 93 GLU A CA 1
ATOM 728 C C . GLU A 1 93 ? 19.679 -1.662 -1.996 1.00 67.12 93 GLU A C 1
ATOM 730 O O . GLU A 1 93 ? 20.114 -0.802 -1.226 1.00 67.12 93 GLU A O 1
ATOM 735 N N . THR A 1 94 ? 20.151 -1.819 -3.229 1.00 72.81 94 THR A N 1
ATOM 736 C CA . THR A 1 94 ? 20.977 -0.804 -3.875 1.00 72.81 94 THR A CA 1
ATOM 737 C C . THR A 1 94 ? 20.151 -0.111 -4.943 1.00 72.81 94 THR A C 1
ATOM 739 O O . THR A 1 94 ? 19.694 -0.706 -5.920 1.00 72.81 94 THR A O 1
ATOM 742 N N . PHE A 1 95 ? 19.949 1.178 -4.713 1.00 73.12 95 PHE A N 1
ATOM 743 C CA . PHE A 1 95 ? 19.227 2.079 -5.589 1.00 73.12 95 PHE A CA 1
ATOM 744 C C . PHE A 1 95 ? 20.076 2.312 -6.843 1.00 73.12 95 PHE A C 1
ATOM 746 O O . PHE A 1 95 ? 21.199 2.811 -6.735 1.00 73.12 95 PHE A O 1
ATOM 753 N N . GLN A 1 96 ? 19.581 1.922 -8.021 1.00 76.62 96 GLN A N 1
ATOM 754 C CA . GLN A 1 96 ? 20.194 2.360 -9.283 1.00 76.62 96 GLN A CA 1
ATOM 755 C C . GLN A 1 96 ? 19.684 3.744 -9.671 1.00 76.62 96 GLN A C 1
ATOM 757 O O . GLN A 1 96 ? 20.415 4.528 -10.267 1.00 76.62 96 GLN A O 1
ATOM 762 N N . THR A 1 97 ? 18.446 4.038 -9.285 1.00 78.50 97 THR A N 1
ATOM 763 C CA . THR A 1 97 ? 17.792 5.330 -9.458 1.00 78.50 97 THR A CA 1
ATOM 764 C C . THR A 1 97 ? 17.938 6.165 -8.194 1.00 78.50 97 THR A C 1
ATOM 766 O O . THR A 1 97 ? 17.696 5.682 -7.088 1.00 78.50 97 THR A O 1
ATOM 769 N N . SER A 1 98 ? 18.321 7.431 -8.342 1.00 81.88 98 SER A N 1
ATOM 770 C CA . SER A 1 98 ? 18.348 8.358 -7.212 1.00 81.88 98 SER A CA 1
ATOM 771 C C . SER A 1 98 ? 16.937 8.608 -6.670 1.00 81.88 98 SER A C 1
ATOM 773 O O . SER A 1 98 ? 15.935 8.467 -7.372 1.00 81.88 98 SER A O 1
ATOM 775 N N . PHE A 1 99 ? 16.840 9.024 -5.409 1.00 79.06 99 PHE A N 1
ATOM 776 C CA . PHE A 1 99 ? 15.545 9.365 -4.822 1.00 79.06 99 PHE A CA 1
ATOM 777 C C . PHE A 1 99 ? 14.851 10.520 -5.567 1.00 79.06 99 PHE A C 1
ATOM 779 O O . PHE A 1 99 ? 13.642 10.485 -5.765 1.00 79.06 99 PHE A O 1
ATOM 786 N N . GLU A 1 100 ? 15.611 11.508 -6.047 1.00 82.25 100 GLU A N 1
ATOM 787 C CA . GLU A 1 100 ? 15.079 12.629 -6.832 1.00 82.25 100 GLU A CA 1
ATOM 788 C C . GLU A 1 100 ? 14.431 12.157 -8.144 1.00 82.25 100 GLU A C 1
ATOM 790 O O . GLU A 1 100 ? 13.322 12.578 -8.480 1.00 82.25 100 GLU A O 1
ATOM 795 N N . GLU A 1 101 ? 15.077 11.230 -8.855 1.00 84.56 101 GLU A N 1
ATOM 796 C CA . GLU A 1 101 ? 14.526 10.615 -10.068 1.00 84.56 101 GLU A CA 1
ATOM 797 C C . GLU A 1 101 ? 13.287 9.761 -9.758 1.00 84.56 101 GLU A C 1
ATOM 799 O O . GLU A 1 101 ? 12.291 9.833 -10.480 1.00 84.56 101 GLU A O 1
ATOM 804 N N . MET A 1 102 ? 13.302 9.001 -8.655 1.00 85.62 102 MET A N 1
ATOM 805 C CA . MET A 1 102 ? 12.135 8.239 -8.199 1.00 85.62 102 MET A CA 1
ATOM 806 C C . MET A 1 102 ? 10.952 9.164 -7.900 1.00 85.62 102 MET A C 1
ATOM 808 O O . MET A 1 102 ? 9.833 8.915 -8.353 1.00 85.62 102 MET A O 1
ATOM 812 N N . GLU A 1 103 ? 11.187 10.255 -7.171 1.00 86.25 103 GLU A N 1
ATOM 813 C CA . GLU A 1 103 ? 10.156 11.243 -6.891 1.00 86.25 103 GLU A CA 1
ATOM 814 C C . GLU A 1 103 ? 9.652 11.900 -8.178 1.00 86.25 103 GLU A C 1
ATOM 816 O O . GLU A 1 103 ? 8.445 12.077 -8.332 1.00 86.25 103 GLU A O 1
ATOM 821 N N . ALA A 1 104 ? 10.523 12.253 -9.127 1.00 87.31 104 ALA A N 1
ATOM 822 C CA . ALA A 1 104 ? 10.117 12.820 -10.417 1.00 87.31 104 ALA A CA 1
ATOM 823 C C . ALA A 1 104 ? 9.142 11.912 -11.195 1.00 87.31 104 ALA A C 1
ATOM 825 O O . ALA A 1 104 ? 8.299 12.415 -11.945 1.00 87.31 104 ALA A O 1
ATOM 826 N N . MET A 1 105 ? 9.206 10.600 -10.960 1.00 92.31 105 MET A N 1
ATOM 827 C CA . MET A 1 105 ? 8.310 9.598 -11.538 1.00 92.31 105 MET A CA 1
ATOM 828 C C . MET A 1 105 ? 6.999 9.403 -10.768 1.00 92.31 105 MET A C 1
ATOM 830 O O . MET A 1 105 ?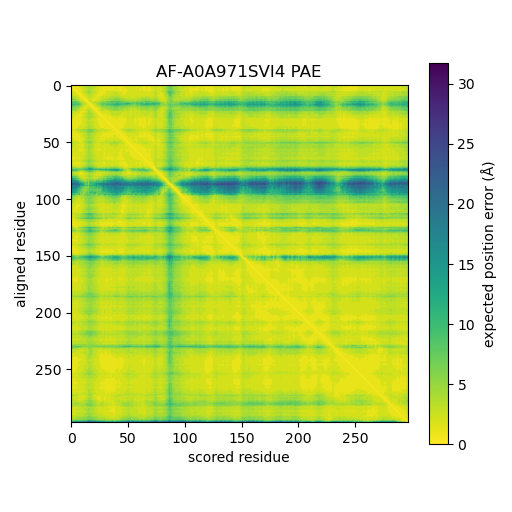 6.091 8.733 -11.261 1.00 92.31 105 MET A O 1
ATOM 834 N N . LEU A 1 106 ? 6.822 10.009 -9.593 1.00 93.44 106 LEU A N 1
ATOM 835 C CA . LEU A 1 106 ? 5.541 9.942 -8.895 1.00 93.44 106 LEU A CA 1
ATOM 836 C C . LEU A 1 106 ? 4.461 10.753 -9.645 1.00 93.44 106 LEU A C 1
ATOM 838 O O . LEU A 1 106 ? 4.719 11.862 -10.135 1.00 93.44 106 LEU A O 1
ATOM 842 N N . PRO A 1 107 ? 3.225 10.234 -9.740 1.00 95.62 107 PRO A N 1
ATOM 843 C CA . PRO A 1 107 ? 2.112 10.984 -10.304 1.00 95.62 107 PRO A CA 1
ATOM 844 C C . PRO A 1 107 ? 1.811 12.276 -9.534 1.00 95.62 107 PRO A C 1
ATOM 846 O O . PRO A 1 107 ? 1.981 12.370 -8.315 1.00 95.62 107 PRO A O 1
ATOM 849 N N . ALA A 1 108 ? 1.284 13.259 -10.255 1.00 94.81 108 ALA A N 1
ATOM 850 C CA . ALA A 1 108 ? 0.712 14.488 -9.727 1.00 94.81 108 ALA A CA 1
ATOM 851 C C . ALA A 1 108 ? -0.818 14.489 -9.918 1.00 94.81 108 ALA A C 1
ATOM 853 O O . ALA A 1 108 ? -1.328 13.778 -10.786 1.00 94.81 108 ALA A O 1
ATOM 854 N N . PRO A 1 109 ? -1.577 15.312 -9.171 1.00 95.38 109 PRO A N 1
ATOM 855 C CA . PRO A 1 109 ? -3.036 15.377 -9.306 1.00 95.38 109 PRO A CA 1
ATOM 856 C C . PRO A 1 109 ? -3.540 15.646 -10.732 1.00 95.38 109 PRO A C 1
ATOM 858 O O . PRO A 1 109 ? -4.619 15.192 -11.112 1.00 95.38 109 PRO A O 1
ATOM 861 N N . THR A 1 110 ? -2.751 16.354 -11.546 1.00 94.69 110 THR A N 1
ATOM 862 C CA . THR A 1 110 ? -3.045 16.634 -12.960 1.00 94.69 110 THR A CA 1
ATOM 863 C C . THR A 1 110 ? -3.030 15.397 -13.853 1.00 94.69 110 THR A C 1
ATOM 865 O O . THR A 1 110 ? -3.642 15.423 -14.918 1.00 94.69 110 THR A O 1
ATOM 868 N N . ASP A 1 111 ? -2.360 14.329 -13.424 1.00 95.88 111 ASP A N 1
ATOM 869 C CA . ASP A 1 111 ? -2.266 13.064 -14.153 1.00 95.88 111 ASP A CA 1
ATOM 870 C C . ASP A 1 111 ? -3.518 12.193 -13.974 1.00 95.88 111 ASP A C 1
ATOM 872 O O . ASP A 1 111 ? -3.690 11.202 -14.678 1.00 95.88 111 ASP A O 1
ATOM 876 N N . LEU A 1 112 ? -4.411 12.552 -13.043 1.00 96.06 112 LEU A N 1
ATOM 877 C CA . LEU A 1 112 ? -5.606 11.772 -12.749 1.00 96.06 112 LEU A CA 1
ATOM 878 C C . LEU A 1 112 ? -6.545 11.719 -13.975 1.00 96.06 112 LEU A C 1
ATOM 880 O O . LEU A 1 112 ? -7.055 12.769 -14.400 1.00 96.06 112 LEU A O 1
ATOM 884 N N . PRO A 1 113 ? -6.834 10.524 -14.530 1.00 96.56 113 PRO A N 1
ATOM 885 C CA . PRO A 1 113 ? -7.618 10.398 -15.751 1.00 96.56 113 PRO A CA 1
ATOM 886 C C . PRO A 1 113 ? -8.994 11.052 -15.639 1.00 96.56 113 PRO A C 1
ATOM 888 O O . PRO A 1 113 ? -9.704 10.916 -14.643 1.00 96.56 113 PRO A O 1
ATOM 891 N N . ARG A 1 114 ? -9.418 11.760 -16.696 1.00 91.56 114 ARG A N 1
ATOM 892 C CA . ARG A 1 114 ? -10.667 12.544 -16.662 1.00 91.56 114 ARG A CA 1
ATOM 893 C C . ARG A 1 114 ? -11.911 11.701 -16.384 1.00 91.56 114 ARG A C 1
ATOM 895 O O . ARG A 1 114 ? -12.829 12.234 -15.765 1.00 91.56 114 ARG A O 1
ATOM 902 N N . GLY A 1 115 ? -11.930 10.446 -16.839 1.00 93.19 115 GLY A N 1
ATOM 903 C CA . GLY A 1 115 ? -13.046 9.515 -16.655 1.00 93.19 115 GLY A CA 1
ATOM 904 C C . GLY A 1 115 ? -13.131 8.894 -15.259 1.00 93.19 115 GLY A C 1
ATOM 905 O O . GLY A 1 115 ? -14.186 8.391 -14.885 1.00 93.19 115 GLY A O 1
ATOM 906 N N . TRP A 1 116 ? -12.060 8.957 -14.465 1.00 96.06 116 TRP A N 1
ATOM 907 C CA . TRP A 1 116 ? -12.050 8.393 -13.119 1.00 96.06 116 TRP A CA 1
ATOM 908 C C . TRP A 1 116 ? -12.826 9.310 -12.167 1.00 96.06 116 TRP A C 1
ATOM 910 O O . TRP A 1 116 ? -12.431 10.445 -11.889 1.00 96.06 116 TRP A O 1
ATOM 920 N N . SER A 1 117 ? -13.976 8.829 -11.699 1.00 94.06 117 SER A N 1
ATOM 921 C CA . SER A 1 117 ? -14.890 9.537 -10.798 1.00 94.06 117 SER A CA 1
ATOM 922 C C . SER A 1 117 ? -15.669 8.540 -9.939 1.00 94.06 117 SER A C 1
ATOM 924 O O . SER A 1 117 ? -15.629 7.343 -10.212 1.00 94.06 117 SER A O 1
ATOM 926 N N . ALA A 1 118 ? -16.349 9.026 -8.895 1.00 93.69 118 ALA A N 1
ATOM 927 C CA . ALA A 1 118 ? -17.079 8.195 -7.933 1.00 93.69 118 ALA A CA 1
ATOM 928 C C . ALA A 1 118 ? -16.200 7.067 -7.352 1.00 93.69 118 ALA A C 1
ATOM 930 O O . ALA A 1 118 ? -16.580 5.898 -7.329 1.00 93.69 118 ALA A O 1
ATOM 931 N N . LEU A 1 119 ? -14.993 7.437 -6.917 1.00 97.31 119 LEU A N 1
ATOM 932 C CA . LEU A 1 119 ? -13.980 6.504 -6.429 1.00 97.31 119 LEU A CA 1
ATOM 933 C C . LEU A 1 119 ? -14.403 5.942 -5.064 1.00 97.31 119 LEU A C 1
ATOM 935 O O . LEU A 1 119 ? -14.618 6.695 -4.112 1.00 97.31 119 LEU A O 1
ATOM 939 N N . ASP A 1 120 ? -14.507 4.621 -4.947 1.00 98.19 120 ASP A N 1
ATOM 940 C CA . ASP A 1 120 ? -14.914 3.977 -3.693 1.00 98.19 120 ASP A CA 1
ATOM 941 C C . ASP A 1 120 ? -13.791 4.017 -2.655 1.00 98.19 120 ASP A C 1
ATOM 943 O O . ASP A 1 120 ? -14.038 4.210 -1.465 1.00 98.19 120 ASP A O 1
ATOM 947 N N . GLY A 1 121 ? -12.549 3.908 -3.121 1.00 98.38 121 GLY A N 1
ATOM 948 C CA . GLY A 1 121 ? -11.360 3.981 -2.293 1.00 98.38 121 GLY A CA 1
ATOM 949 C C . GLY A 1 121 ? -10.134 4.357 -3.109 1.00 98.38 121 GLY A C 1
ATOM 950 O O . GLY A 1 121 ? -9.973 3.929 -4.252 1.00 98.38 121 GLY A O 1
ATOM 951 N N . VAL A 1 122 ? -9.267 5.158 -2.501 1.00 98.81 122 VAL A N 1
ATOM 952 C CA . VAL A 1 122 ? -7.986 5.582 -3.056 1.00 98.81 122 VAL A CA 1
ATOM 953 C C . VAL A 1 122 ? -6.872 5.200 -2.096 1.00 98.81 122 VAL A C 1
ATOM 955 O O . VAL A 1 122 ? -6.908 5.580 -0.928 1.00 98.81 122 VAL A O 1
ATOM 958 N N . TYR A 1 123 ? -5.873 4.488 -2.596 1.00 98.81 123 TYR A N 1
ATOM 959 C CA . TYR A 1 123 ? -4.571 4.380 -1.958 1.00 98.81 123 TYR A CA 1
ATOM 960 C C . TYR A 1 123 ? -3.646 5.456 -2.531 1.00 98.81 123 TYR A C 1
ATOM 962 O O . TYR A 1 123 ? -3.465 5.534 -3.747 1.00 98.81 123 TYR A O 1
ATOM 970 N N . LEU A 1 124 ? -3.080 6.286 -1.659 1.00 98.19 124 LEU A N 1
ATOM 971 C CA . LEU A 1 124 ? -2.185 7.379 -2.011 1.00 98.19 124 LEU A CA 1
ATOM 972 C C . LEU A 1 124 ? -0.796 7.124 -1.428 1.00 98.19 124 LEU A C 1
ATOM 974 O O . LEU A 1 124 ? -0.613 7.184 -0.213 1.00 98.19 124 LEU A O 1
ATOM 978 N N . HIS A 1 125 ? 0.177 6.923 -2.310 1.00 95.62 125 HIS A N 1
ATOM 979 C CA . HIS A 1 125 ? 1.597 6.870 -1.991 1.00 95.62 125 HIS A CA 1
ATOM 980 C C . HIS A 1 125 ? 2.342 7.765 -2.987 1.00 95.62 125 HIS A C 1
ATOM 982 O O . HIS A 1 125 ? 2.661 7.369 -4.105 1.00 95.62 125 HIS A O 1
ATOM 988 N N . GLY A 1 126 ? 2.526 9.031 -2.617 1.00 89.56 126 GLY A N 1
ATOM 989 C CA . GLY A 1 126 ? 3.026 10.073 -3.513 1.00 89.56 126 GLY A CA 1
ATOM 990 C C . GLY A 1 126 ? 3.920 11.078 -2.796 1.00 89.56 126 GLY A C 1
ATOM 991 O O . GLY A 1 126 ? 4.189 10.942 -1.603 1.00 89.56 126 GLY A O 1
ATOM 992 N N . LYS A 1 127 ? 4.368 12.104 -3.531 1.00 88.50 127 LYS A N 1
ATOM 993 C CA . LYS A 1 127 ? 5.231 13.161 -2.987 1.00 88.50 127 LYS A CA 1
ATOM 994 C C . LYS A 1 127 ? 4.603 13.808 -1.762 1.00 88.50 127 LYS A C 1
ATOM 996 O O . LYS A 1 127 ? 3.423 14.168 -1.794 1.00 88.50 127 LYS A O 1
ATOM 1001 N N . LYS A 1 128 ? 5.428 14.043 -0.739 1.00 84.31 128 LYS A N 1
ATOM 1002 C CA . LYS A 1 128 ? 5.007 14.724 0.489 1.00 84.31 128 LYS A CA 1
ATOM 1003 C C . LYS A 1 128 ? 4.307 16.055 0.197 1.00 84.31 128 LYS A C 1
ATOM 1005 O O . LYS A 1 128 ? 3.214 16.280 0.696 1.00 84.31 128 LYS A O 1
ATOM 1010 N N . ASP A 1 129 ? 4.857 16.868 -0.700 1.00 86.06 129 ASP A N 1
ATOM 1011 C CA . ASP A 1 129 ? 4.390 18.242 -0.918 1.00 86.06 129 ASP A CA 1
ATOM 1012 C C . ASP A 1 129 ? 3.031 18.318 -1.635 1.00 86.06 129 ASP A C 1
ATOM 1014 O O . ASP A 1 129 ? 2.433 19.386 -1.710 1.00 86.06 129 ASP A O 1
ATOM 1018 N N . HIS A 1 130 ? 2.514 17.195 -2.147 1.00 90.44 130 HIS A N 1
ATOM 1019 C CA . HIS A 1 130 ? 1.263 17.149 -2.906 1.00 90.44 130 HIS A CA 1
ATOM 1020 C C . HIS A 1 130 ? 0.099 16.514 -2.138 1.00 90.44 130 HIS A C 1
ATOM 1022 O O . HIS A 1 130 ? -0.978 16.368 -2.712 1.00 90.44 130 HIS A O 1
ATOM 1028 N N . VAL A 1 131 ? 0.262 16.104 -0.873 1.00 94.38 131 VAL A N 1
ATOM 1029 C CA . VAL A 1 131 ? -0.806 15.372 -0.161 1.00 94.38 131 VAL A CA 1
ATOM 1030 C C . VAL A 1 131 ? -2.086 16.210 -0.033 1.00 94.38 131 VAL A C 1
ATOM 1032 O O . VAL A 1 131 ? -3.178 15.683 -0.249 1.00 94.38 131 VAL A O 1
ATOM 1035 N N . THR A 1 132 ? -1.970 17.517 0.222 1.00 96.38 132 THR A N 1
ATOM 1036 C CA . THR A 1 132 ? -3.123 18.435 0.251 1.00 96.38 132 THR A CA 1
ATOM 1037 C C . THR A 1 132 ? -3.826 18.513 -1.105 1.00 96.38 132 THR A C 1
ATOM 1039 O O . THR A 1 132 ? -5.035 18.284 -1.186 1.00 96.38 132 THR A O 1
ATOM 1042 N N . ASP A 1 133 ? -3.074 18.759 -2.180 1.00 96.81 133 ASP A N 1
ATOM 1043 C CA . ASP A 1 133 ? -3.622 18.871 -3.537 1.00 96.81 133 ASP A CA 1
ATOM 1044 C C . ASP A 1 133 ? -4.266 17.561 -4.000 1.00 96.81 133 ASP A C 1
ATOM 1046 O O . ASP A 1 133 ? -5.305 17.562 -4.671 1.00 96.81 133 ASP A O 1
ATOM 1050 N N . TRP A 1 134 ? -3.670 16.429 -3.614 1.00 97.50 134 TRP A N 1
ATOM 1051 C CA . TRP A 1 134 ? -4.232 15.105 -3.830 1.00 97.50 134 TRP A CA 1
ATOM 1052 C C . TRP A 1 134 ? -5.552 14.938 -3.096 1.00 97.50 134 TRP A C 1
ATOM 1054 O O . TRP A 1 134 ? -6.544 14.595 -3.737 1.00 97.50 134 TRP A O 1
ATOM 1064 N N . ALA A 1 135 ? -5.596 15.205 -1.789 1.00 97.62 135 ALA A N 1
ATOM 1065 C CA . ALA A 1 135 ? -6.819 15.079 -1.005 1.00 97.62 135 ALA A CA 1
ATOM 1066 C C . ALA A 1 135 ? -7.953 15.910 -1.626 1.00 97.62 135 ALA A C 1
ATOM 1068 O O . ALA A 1 135 ? -9.031 15.379 -1.897 1.00 97.62 135 ALA A O 1
ATOM 1069 N N . GLU A 1 136 ? -7.702 17.176 -1.964 1.00 97.62 136 GLU A N 1
ATOM 1070 C CA . GLU A 1 136 ? -8.698 18.023 -2.622 1.00 97.62 136 GLU A CA 1
ATOM 1071 C C . GLU A 1 136 ? -9.144 17.485 -3.985 1.00 97.62 136 GLU A C 1
ATOM 1073 O O . GLU A 1 136 ? -10.343 17.431 -4.279 1.00 97.62 136 GLU A O 1
ATOM 1078 N N . SER A 1 137 ? -8.193 17.094 -4.835 1.00 97.50 137 SER A N 1
ATOM 1079 C CA . SER A 1 137 ? -8.479 16.618 -6.190 1.00 97.50 137 SER A CA 1
ATOM 1080 C C . SER A 1 137 ? -9.273 15.316 -6.168 1.00 97.50 137 SER A C 1
ATOM 1082 O O . SER A 1 137 ? -10.253 15.178 -6.899 1.00 97.50 137 SER A O 1
ATOM 1084 N N . LEU A 1 138 ? -8.920 14.386 -5.281 1.00 97.88 138 LEU A N 1
ATOM 1085 C CA . LEU A 1 138 ? -9.622 13.116 -5.109 1.00 97.88 138 LEU A CA 1
ATOM 1086 C C . LEU A 1 138 ? -11.040 13.331 -4.567 1.00 97.88 138 LEU A C 1
ATOM 1088 O O . LEU A 1 138 ? -11.987 12.727 -5.075 1.00 97.88 138 LEU A O 1
ATOM 1092 N N . ARG A 1 139 ? -11.234 14.249 -3.610 1.00 97.62 139 ARG A N 1
ATOM 1093 C CA . ARG A 1 139 ? -12.580 14.611 -3.130 1.00 97.62 139 ARG A CA 1
ATOM 1094 C C . ARG A 1 139 ? -13.429 15.259 -4.218 1.00 97.62 139 ARG A C 1
ATOM 1096 O O . ARG A 1 139 ? -14.592 14.892 -4.359 1.00 97.62 139 ARG A O 1
ATOM 1103 N N . LYS A 1 140 ? -12.857 16.140 -5.050 1.00 96.75 140 LYS A N 1
ATOM 1104 C CA . LYS A 1 140 ? -13.542 16.706 -6.233 1.00 96.75 140 LYS A CA 1
ATOM 1105 C C . LYS A 1 140 ? -13.967 15.622 -7.234 1.00 96.75 140 LYS A C 1
ATOM 1107 O O . LYS A 1 140 ? -14.951 15.802 -7.945 1.00 96.75 140 LYS A O 1
ATOM 1112 N N . ARG A 1 141 ? -13.267 14.483 -7.267 1.00 95.62 141 ARG A N 1
ATOM 1113 C CA . ARG A 1 141 ? -13.628 13.292 -8.060 1.00 95.62 141 ARG A CA 1
ATOM 1114 C C . ARG A 1 141 ? -14.589 12.335 -7.351 1.00 95.62 141 ARG A C 1
ATOM 1116 O O . ARG A 1 141 ? -14.933 11.300 -7.916 1.00 95.62 141 ARG A O 1
ATOM 1123 N N . GLY A 1 142 ? -15.052 12.672 -6.150 1.00 96.94 142 GLY A N 1
ATOM 1124 C CA . GLY A 1 142 ? -16.000 11.865 -5.387 1.00 96.94 142 GLY A CA 1
ATOM 1125 C C . GLY A 1 142 ? -15.367 10.686 -4.651 1.00 96.94 142 GLY A C 1
ATOM 1126 O O . GLY A 1 142 ? -16.057 9.693 -4.437 1.00 96.94 142 GLY A O 1
ATOM 1127 N N . ALA A 1 143 ? -14.081 10.767 -4.284 1.00 98.31 143 ALA A N 1
ATOM 1128 C CA . ALA A 1 143 ? -13.436 9.744 -3.463 1.00 98.31 143 ALA A CA 1
ATOM 1129 C C . ALA A 1 143 ? -14.099 9.618 -2.086 1.00 98.31 143 ALA A C 1
ATOM 1131 O O . ALA A 1 143 ? -14.082 10.570 -1.296 1.00 98.31 143 ALA A O 1
ATOM 1132 N N . LYS A 1 144 ? -14.646 8.434 -1.791 1.00 98.25 144 LYS A N 1
ATOM 1133 C CA . LYS A 1 144 ? -15.284 8.118 -0.504 1.00 98.25 144 LYS A CA 1
ATOM 1134 C C . LYS A 1 144 ? -14.258 7.832 0.587 1.00 98.25 144 LYS A C 1
ATOM 1136 O O . LYS A 1 144 ? -14.418 8.325 1.696 1.00 98.25 144 LYS A O 1
ATOM 1141 N N . LEU A 1 145 ? -13.212 7.074 0.256 1.00 98.56 145 LEU A N 1
ATOM 1142 C CA . LEU A 1 145 ? -12.115 6.732 1.160 1.00 98.56 145 LEU A CA 1
ATOM 1143 C C . LEU A 1 145 ? -10.766 7.107 0.541 1.00 98.56 145 LEU A C 1
ATOM 1145 O O . LEU A 1 145 ? -10.514 6.808 -0.623 1.00 98.56 145 LEU A O 1
ATOM 1149 N N . ILE A 1 146 ? -9.895 7.731 1.327 1.00 98.75 146 ILE A N 1
ATOM 1150 C CA . ILE A 1 146 ? -8.494 8.001 1.000 1.00 98.75 146 ILE A CA 1
ATOM 1151 C C . ILE A 1 146 ? -7.637 7.403 2.115 1.00 98.75 146 ILE A C 1
ATOM 1153 O O . ILE A 1 146 ? -7.707 7.844 3.265 1.00 98.75 146 ILE A O 1
ATOM 1157 N N . LEU A 1 147 ? -6.837 6.400 1.758 1.00 98.81 147 LEU A N 1
ATOM 1158 C CA . LEU A 1 147 ? -5.793 5.813 2.586 1.00 98.81 147 LEU A CA 1
ATOM 1159 C C . LEU A 1 147 ? -4.450 6.366 2.121 1.00 98.81 147 LEU A C 1
ATOM 1161 O O . LEU A 1 147 ? -4.051 6.141 0.980 1.00 98.81 147 LEU A O 1
ATOM 1165 N N . TRP A 1 148 ? -3.759 7.078 3.001 1.00 98.31 148 TRP A N 1
ATOM 1166 C CA . TRP A 1 148 ? -2.426 7.605 2.734 1.00 98.31 148 TRP A CA 1
ATOM 1167 C C . TRP A 1 148 ? -1.352 6.763 3.419 1.00 98.31 148 TRP A C 1
ATOM 1169 O O . TRP A 1 148 ? -1.376 6.578 4.640 1.00 98.31 148 TRP A O 1
ATOM 1179 N N . GLU A 1 149 ? -0.409 6.267 2.621 1.00 96.69 149 GLU A N 1
ATOM 1180 C CA . GLU A 1 149 ? 0.849 5.690 3.087 1.00 96.69 149 GLU A CA 1
ATOM 1181 C C . GLU A 1 149 ? 1.968 6.727 2.873 1.00 96.69 149 GLU A C 1
ATOM 1183 O O . GLU A 1 149 ? 2.203 7.147 1.734 1.00 96.69 149 GLU A O 1
ATOM 1188 N N . PRO A 1 150 ? 2.634 7.192 3.944 1.00 92.69 150 PRO A N 1
ATOM 1189 C CA . PRO A 1 150 ? 3.792 8.072 3.824 1.00 92.69 150 PRO A CA 1
ATOM 1190 C C . PRO A 1 150 ? 4.965 7.350 3.149 1.00 92.69 150 PRO A C 1
ATOM 1192 O O . PRO A 1 150 ? 5.196 6.177 3.413 1.00 92.69 150 PRO A O 1
ATOM 1195 N N . ILE A 1 151 ? 5.718 8.068 2.315 1.00 85.31 151 ILE A N 1
ATOM 1196 C CA . ILE A 1 151 ? 6.967 7.575 1.708 1.00 85.31 151 ILE A CA 1
ATOM 1197 C C . ILE A 1 151 ? 8.077 7.422 2.770 1.00 85.31 151 ILE A C 1
ATOM 1199 O O . ILE A 1 151 ? 8.072 8.157 3.760 1.00 85.31 151 ILE A O 1
ATOM 1203 N N . ASP A 1 152 ? 9.065 6.551 2.524 1.00 67.19 152 ASP A N 1
ATOM 1204 C CA . ASP A 1 152 ? 10.121 6.088 3.461 1.00 67.19 152 ASP A CA 1
ATOM 1205 C C . ASP A 1 152 ? 11.081 7.168 4.040 1.00 67.19 152 ASP A C 1
ATOM 1207 O O . ASP A 1 152 ? 12.061 6.848 4.708 1.00 67.19 152 ASP A O 1
ATOM 1211 N N . HIS A 1 153 ? 10.814 8.460 3.824 1.00 72.81 153 HIS A N 1
ATOM 1212 C CA . HIS A 1 153 ? 11.552 9.598 4.409 1.00 72.81 153 HIS A CA 1
ATOM 1213 C C . HIS A 1 153 ? 10.645 10.615 5.110 1.00 72.81 153 HIS A C 1
ATOM 1215 O O . HIS A 1 153 ? 11.090 11.668 5.578 1.00 72.81 153 HIS A O 1
ATOM 1221 N N . PHE A 1 154 ? 9.344 10.330 5.173 1.00 82.44 154 PHE A N 1
ATOM 1222 C CA . PHE A 1 154 ? 8.409 11.147 5.932 1.00 82.44 154 PHE A CA 1
ATOM 1223 C C . PHE A 1 154 ? 8.600 10.956 7.444 1.00 82.44 154 PHE A C 1
ATOM 1225 O O . PHE A 1 154 ? 8.168 11.791 8.228 1.00 82.44 154 PHE A O 1
ATOM 1232 N N . ASP A 1 155 ? 9.268 9.886 7.861 1.00 83.56 155 ASP A N 1
ATOM 1233 C CA . ASP A 1 155 ? 9.444 9.480 9.250 1.00 83.56 155 ASP A CA 1
ATOM 1234 C C . ASP A 1 155 ? 10.459 10.321 10.051 1.00 83.56 155 ASP A C 1
ATOM 1236 O O . ASP A 1 155 ? 10.581 10.129 11.260 1.00 83.56 155 ASP A O 1
ATOM 1240 N N . ASP A 1 156 ? 11.139 11.288 9.425 1.00 91.38 156 ASP A N 1
ATOM 1241 C CA . ASP A 1 156 ? 11.967 12.278 10.125 1.00 91.38 156 ASP A CA 1
ATOM 1242 C C . ASP A 1 156 ? 11.115 13.116 11.112 1.00 91.38 156 ASP A C 1
ATOM 1244 O O . ASP A 1 156 ? 10.102 13.701 10.706 1.00 91.38 156 ASP A O 1
ATOM 1248 N N . PRO A 1 157 ? 11.521 13.256 12.392 1.00 93.62 157 PRO A N 1
ATOM 1249 C CA . PRO A 1 157 ? 10.850 14.116 13.371 1.00 93.62 157 PRO A CA 1
ATOM 1250 C C . PRO A 1 157 ? 10.557 15.550 12.901 1.00 93.62 157 PRO A C 1
ATOM 1252 O O . PRO A 1 157 ? 9.570 16.147 13.340 1.00 93.62 157 PRO A O 1
ATOM 1255 N N . ALA A 1 158 ? 11.371 16.115 12.004 1.00 94.44 158 ALA A N 1
ATOM 1256 C CA . ALA A 1 158 ? 11.156 17.433 11.409 1.00 94.44 158 ALA A CA 1
ATOM 1257 C C . ALA A 1 158 ? 9.845 17.515 10.607 1.00 94.44 158 ALA A C 1
ATOM 1259 O O . ALA A 1 158 ? 9.235 18.582 10.527 1.00 94.44 158 ALA A O 1
ATOM 1260 N N . ASN A 1 159 ? 9.364 16.389 10.073 1.00 94.62 159 ASN A N 1
ATOM 1261 C CA . ASN A 1 159 ? 8.109 16.300 9.331 1.00 94.62 159 ASN A CA 1
ATOM 1262 C C . ASN A 1 159 ? 6.889 16.061 10.235 1.00 94.62 159 ASN A C 1
ATOM 1264 O O . ASN A 1 159 ? 5.767 16.031 9.733 1.00 94.62 159 ASN A O 1
ATOM 1268 N N . ARG A 1 160 ? 7.049 15.914 11.562 1.00 95.50 160 ARG A N 1
ATOM 1269 C CA . ARG A 1 160 ? 5.953 15.545 12.484 1.00 95.50 160 ARG A CA 1
ATOM 1270 C C . ARG A 1 160 ? 4.732 16.455 12.372 1.00 95.50 160 ARG A C 1
ATOM 1272 O O . ARG A 1 160 ? 3.608 15.964 12.361 1.00 95.50 160 ARG A O 1
ATOM 1279 N N . GLN A 1 161 ? 4.936 17.769 12.302 1.00 96.19 161 GLN A N 1
ATOM 1280 C CA . GLN A 1 161 ? 3.824 18.716 12.198 1.00 96.19 161 GLN A CA 1
ATOM 1281 C C . GLN A 1 161 ? 3.090 18.571 10.858 1.00 96.19 161 GLN A C 1
ATOM 1283 O O . GLN A 1 161 ? 1.863 18.495 10.827 1.00 96.19 161 GLN A O 1
ATOM 1288 N N . LEU A 1 162 ? 3.847 18.430 9.769 1.00 95.50 162 LEU A N 1
ATOM 1289 C CA . LEU A 1 162 ? 3.303 18.221 8.431 1.00 95.50 162 LEU A CA 1
ATOM 1290 C C . LEU A 1 162 ? 2.550 16.884 8.324 1.00 95.50 162 LEU A C 1
ATOM 1292 O O . LEU A 1 162 ? 1.475 16.820 7.735 1.00 95.50 162 LEU A O 1
ATOM 1296 N N . PHE A 1 163 ? 3.064 15.830 8.967 1.00 96.44 163 PHE A N 1
ATOM 1297 C CA . PHE A 1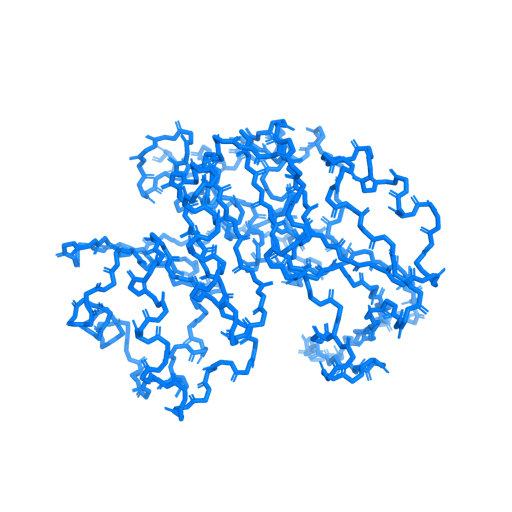 163 ? 2.399 14.528 9.061 1.00 96.44 163 PHE A CA 1
ATOM 1298 C C . PHE A 1 163 ? 1.007 14.662 9.667 1.00 96.44 163 PHE A C 1
ATOM 1300 O O . PHE A 1 163 ? 0.040 14.122 9.139 1.00 96.44 163 PHE A O 1
ATOM 1307 N N . ILE A 1 164 ? 0.916 15.379 10.791 1.00 97.25 164 ILE A N 1
ATOM 1308 C CA . ILE A 1 164 ? -0.335 15.587 11.520 1.00 97.25 164 ILE A CA 1
ATOM 1309 C C . ILE A 1 164 ? -1.345 16.325 10.643 1.00 97.25 164 ILE A C 1
ATOM 1311 O O . ILE A 1 164 ? -2.521 15.965 10.617 1.00 97.25 164 ILE A O 1
ATOM 1315 N N . GLU A 1 165 ? -0.893 17.352 9.927 1.00 97.19 165 GLU A N 1
ATOM 1316 C CA . GLU A 1 165 ? -1.732 18.123 9.011 1.00 97.19 165 GLU A CA 1
ATOM 1317 C C . GLU A 1 165 ? -2.283 17.237 7.893 1.00 97.19 165 GLU A C 1
ATOM 1319 O O . GLU A 1 165 ? -3.494 17.202 7.691 1.00 97.19 165 GLU A O 1
ATOM 1324 N N . TYR A 1 166 ? -1.433 16.446 7.241 1.00 97.38 166 TYR A N 1
ATOM 1325 C CA . TYR A 1 166 ? -1.832 15.547 6.157 1.00 97.38 166 TYR A CA 1
ATOM 1326 C C . TYR A 1 166 ? -2.710 14.383 6.616 1.00 97.38 166 TYR A C 1
ATOM 1328 O O . TYR A 1 166 ? -3.719 14.084 5.974 1.00 97.38 166 TYR A O 1
ATOM 1336 N N . ALA A 1 167 ? -2.402 13.772 7.760 1.00 97.69 167 ALA A N 1
ATOM 1337 C CA . ALA A 1 167 ? -3.197 12.689 8.335 1.00 97.69 167 ALA A CA 1
ATOM 1338 C C . ALA A 1 167 ? -4.649 13.113 8.635 1.00 97.69 167 ALA A C 1
ATOM 1340 O O . ALA A 1 167 ? -5.552 12.278 8.610 1.00 97.69 167 ALA A O 1
ATOM 1341 N N . ARG A 1 168 ? -4.899 14.408 8.879 1.00 97.50 168 ARG A N 1
ATOM 1342 C CA . ARG A 1 168 ? -6.250 14.965 9.083 1.00 97.50 168 ARG A CA 1
ATOM 1343 C C . ARG A 1 168 ? -7.037 15.172 7.785 1.00 97.50 168 ARG A C 1
ATOM 1345 O O . ARG A 1 168 ? -8.261 15.279 7.845 1.00 97.50 168 ARG A O 1
ATOM 1352 N N . LEU A 1 169 ? -6.370 15.245 6.632 1.00 97.62 169 LEU A N 1
ATOM 1353 C CA . LEU A 1 169 ? -7.011 15.454 5.324 1.00 97.62 169 LEU A CA 1
ATOM 1354 C C . LEU A 1 169 ? -7.573 14.159 4.717 1.00 97.62 169 LEU A C 1
ATOM 1356 O O . LEU A 1 169 ? -8.414 14.201 3.816 1.00 97.62 169 LEU A O 1
ATOM 1360 N N . VAL A 1 170 ? -7.110 13.011 5.208 1.00 98.44 170 VAL A N 1
ATOM 1361 C CA . VAL A 1 170 ? -7.419 11.678 4.678 1.00 98.44 170 VAL A CA 1
ATOM 1362 C C . VAL A 1 170 ? -8.285 10.875 5.648 1.00 98.44 170 VAL A C 1
ATOM 1364 O O . VAL A 1 170 ? -8.433 11.231 6.817 1.00 98.44 170 VAL A O 1
ATOM 1367 N 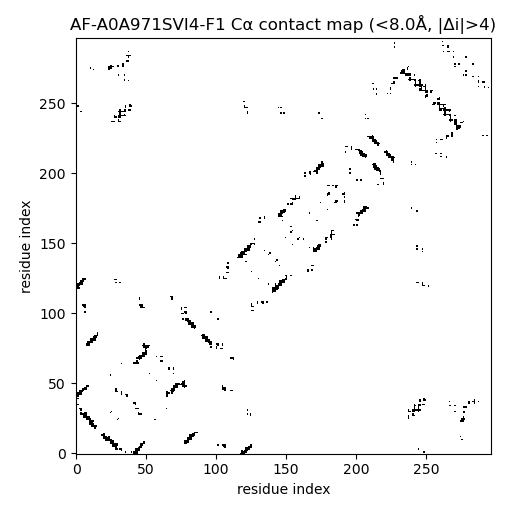N . ASP A 1 171 ? -8.886 9.787 5.170 1.00 98.75 171 ASP A N 1
ATOM 1368 C CA . ASP A 1 171 ? -9.755 8.948 6.006 1.00 98.75 171 ASP A CA 1
ATOM 1369 C C . ASP A 1 171 ? -8.950 7.966 6.854 1.00 98.75 171 ASP A C 1
ATOM 1371 O O . ASP A 1 171 ? -9.361 7.642 7.970 1.00 98.75 171 ASP A O 1
ATOM 1375 N N . ILE A 1 172 ? -7.824 7.487 6.317 1.00 98.81 172 ILE A N 1
ATOM 1376 C CA . ILE A 1 172 ? -6.941 6.505 6.945 1.00 98.81 172 ILE A CA 1
ATOM 1377 C C . ILE A 1 172 ? -5.491 6.930 6.699 1.00 98.81 172 ILE A C 1
ATOM 1379 O O . ILE A 1 172 ? -5.090 7.143 5.556 1.00 98.81 172 ILE A O 1
ATOM 1383 N N . VAL A 1 173 ? -4.688 7.001 7.757 1.00 98.56 173 VAL A N 1
ATOM 1384 C CA . VAL A 1 173 ? -3.227 7.110 7.651 1.00 98.56 173 VAL A CA 1
ATOM 1385 C C . VAL A 1 173 ? -2.599 5.756 7.979 1.00 98.56 173 VAL A C 1
ATOM 1387 O O . VAL A 1 173 ? -3.024 5.092 8.930 1.00 98.56 173 VAL A O 1
ATOM 1390 N N . SER A 1 174 ? -1.622 5.312 7.182 1.00 98.44 174 SER A N 1
ATOM 1391 C CA . SER A 1 174 ? -1.020 3.981 7.330 1.00 98.44 174 SER A CA 1
ATOM 1392 C C . SER A 1 174 ? 0.512 3.980 7.361 1.00 98.44 174 SER A C 1
ATOM 1394 O O . SER A 1 174 ? 1.164 3.489 6.435 1.00 98.44 174 SER A O 1
ATOM 1396 N N . PRO A 1 175 ? 1.124 4.481 8.446 1.00 97.56 175 PRO A N 1
ATOM 1397 C CA . PRO A 1 175 ? 2.547 4.301 8.655 1.00 97.56 175 PRO A CA 1
ATOM 1398 C C . PRO A 1 175 ? 2.845 2.865 9.109 1.00 97.56 175 PRO A C 1
ATOM 1400 O O . PRO A 1 175 ? 1.975 2.141 9.615 1.00 97.56 175 PRO A O 1
ATOM 1403 N N . ASN A 1 176 ? 4.098 2.458 8.970 1.00 96.81 176 ASN A N 1
ATOM 1404 C CA . ASN A 1 176 ? 4.618 1.281 9.640 1.00 96.81 176 ASN A CA 1
ATOM 1405 C C . ASN A 1 176 ? 5.084 1.624 11.069 1.00 96.81 176 ASN A C 1
ATOM 1407 O O . ASN A 1 176 ? 5.237 2.788 11.449 1.00 96.81 176 ASN A O 1
ATOM 1411 N N . LEU A 1 177 ? 5.282 0.597 11.898 1.00 96.88 177 LEU A N 1
ATOM 1412 C CA . LEU A 1 177 ? 5.654 0.770 13.303 1.00 96.88 177 LEU A CA 1
ATOM 1413 C C . LEU A 1 177 ? 6.999 1.486 13.499 1.00 96.88 177 LEU A C 1
ATOM 1415 O O . LEU A 1 177 ? 7.140 2.243 14.457 1.00 96.88 177 LEU A O 1
ATOM 1419 N N . ALA A 1 178 ? 7.983 1.246 12.633 1.00 94.38 178 ALA A N 1
ATOM 1420 C CA . ALA A 1 178 ? 9.277 1.917 12.700 1.00 94.38 178 ALA A CA 1
ATOM 1421 C C . ALA A 1 178 ? 9.159 3.392 12.286 1.00 94.38 178 ALA A C 1
ATOM 1423 O O . ALA A 1 178 ? 9.632 4.253 13.024 1.00 94.38 178 ALA A O 1
ATOM 1424 N N . GLU A 1 179 ? 8.449 3.678 11.191 1.00 95.19 179 GLU A N 1
ATOM 1425 C CA . GLU A 1 179 ? 8.198 5.037 10.693 1.00 95.19 179 GLU A CA 1
ATOM 1426 C C . GLU A 1 179 ? 7.544 5.910 11.776 1.00 95.19 179 GLU A C 1
ATOM 1428 O O . GLU A 1 179 ? 8.056 6.968 12.138 1.00 95.19 179 GLU A O 1
ATOM 1433 N N . ILE A 1 180 ? 6.431 5.459 12.372 1.00 96.31 180 ILE A N 1
ATOM 1434 C CA . ILE A 1 180 ? 5.730 6.277 13.373 1.00 96.31 180 ILE A CA 1
ATOM 1435 C C . ILE A 1 180 ? 6.530 6.423 14.674 1.00 96.31 180 ILE A C 1
ATOM 1437 O O . ILE A 1 180 ? 6.430 7.451 15.350 1.00 96.31 180 ILE A O 1
ATOM 1441 N N . ARG A 1 181 ? 7.344 5.423 15.038 1.00 96.75 181 ARG A N 1
ATOM 1442 C CA . ARG A 1 181 ? 8.265 5.504 16.183 1.00 96.75 181 ARG A CA 1
ATOM 1443 C C . ARG A 1 181 ? 9.331 6.559 15.952 1.00 96.75 181 ARG A C 1
ATOM 1445 O O . ARG A 1 181 ? 9.574 7.355 16.858 1.00 96.75 181 ARG A O 1
ATOM 1452 N N . ASN A 1 182 ? 9.935 6.559 14.768 1.00 95.94 182 ASN A N 1
ATOM 1453 C CA . ASN A 1 182 ? 10.949 7.532 14.390 1.00 95.94 182 ASN A CA 1
ATOM 1454 C C . ASN A 1 182 ? 10.353 8.947 14.391 1.00 95.94 182 ASN A C 1
ATOM 1456 O O . ASN A 1 182 ? 10.837 9.819 15.108 1.00 95.94 182 ASN A O 1
ATOM 1460 N N . LEU A 1 183 ? 9.196 9.120 13.747 1.00 95.81 183 LEU A N 1
ATOM 1461 C CA . LEU A 1 183 ? 8.504 10.402 13.613 1.00 95.81 183 LEU A CA 1
ATOM 1462 C C . LEU A 1 183 ? 8.091 11.027 14.953 1.00 95.81 183 LEU A C 1
ATOM 1464 O O . LEU A 1 183 ? 8.129 12.245 15.136 1.00 95.81 183 LEU A O 1
ATOM 1468 N N . THR A 1 184 ? 7.607 10.202 15.885 1.00 95.44 184 THR A N 1
ATOM 1469 C CA . THR A 1 184 ? 6.938 10.683 17.106 1.00 95.44 184 THR A CA 1
ATOM 1470 C C . THR A 1 184 ? 7.771 10.514 18.374 1.00 95.44 184 THR A C 1
ATOM 1472 O O . THR A 1 184 ? 7.423 11.082 19.412 1.00 95.44 184 THR A O 1
ATOM 1475 N N . GLY A 1 185 ? 8.821 9.690 18.333 1.00 96.25 185 GLY A N 1
ATOM 1476 C CA . GLY A 1 185 ? 9.584 9.245 19.500 1.00 96.25 185 GLY A CA 1
ATOM 1477 C C . GLY A 1 185 ? 8.833 8.276 20.428 1.00 96.25 185 GLY A C 1
ATOM 1478 O O . GLY A 1 185 ? 9.392 7.842 21.440 1.00 96.25 185 GLY A O 1
ATOM 1479 N N . ARG A 1 186 ? 7.576 7.913 20.130 1.00 97.06 186 ARG A N 1
ATOM 1480 C CA . ARG A 1 186 ? 6.737 7.047 20.978 1.00 97.06 186 ARG A CA 1
ATOM 1481 C C . ARG A 1 186 ? 7.110 5.582 20.791 1.00 97.06 186 ARG A C 1
ATOM 1483 O O . ARG A 1 186 ? 6.942 5.047 19.708 1.00 97.06 186 ARG A O 1
ATOM 1490 N N . GLN A 1 187 ? 7.564 4.913 21.851 1.00 95.69 187 GLN A N 1
ATOM 1491 C CA . GLN A 1 187 ? 8.049 3.526 21.758 1.00 95.69 187 GLN A CA 1
ATOM 1492 C C . GLN A 1 187 ? 6.957 2.464 21.965 1.00 95.69 187 GLN A C 1
ATOM 1494 O O . GLN A 1 187 ? 7.041 1.372 21.394 1.00 95.69 187 GLN A O 1
ATOM 1499 N N . THR A 1 188 ? 5.931 2.768 22.763 1.00 97.81 188 THR A N 1
ATOM 1500 C CA . THR A 1 188 ? 4.827 1.846 23.075 1.00 97.81 188 THR A CA 1
ATOM 1501 C C . THR A 1 188 ? 3.664 2.014 22.101 1.00 97.81 188 THR A C 1
ATOM 1503 O O . THR A 1 188 ? 3.471 3.096 21.543 1.00 97.81 188 THR A O 1
ATOM 1506 N N . LEU A 1 189 ? 2.874 0.951 21.906 1.00 97.75 189 LEU A N 1
ATOM 1507 C CA . LEU A 1 189 ? 1.679 1.014 21.059 1.00 97.75 189 LEU A CA 1
ATOM 1508 C C . LEU A 1 189 ? 0.651 1.981 21.648 1.00 97.75 189 LEU A C 1
ATOM 1510 O O . LEU A 1 189 ? 0.080 2.782 20.918 1.00 97.75 189 LEU A O 1
ATOM 1514 N N . GLU A 1 190 ? 0.492 1.975 22.969 1.00 97.75 190 GLU A N 1
ATOM 1515 C CA . GLU A 1 190 ? -0.392 2.880 23.700 1.00 97.75 190 GLU A CA 1
ATOM 1516 C C . GLU A 1 190 ? 0.012 4.340 23.470 1.00 97.75 190 GLU A C 1
ATOM 1518 O O . GLU A 1 190 ? -0.830 5.170 23.157 1.00 97.75 190 GLU A O 1
ATOM 1523 N N . GLY A 1 191 ? 1.313 4.651 23.513 1.00 98.25 191 GLY A N 1
ATOM 1524 C CA . GLY A 1 191 ? 1.799 6.008 23.262 1.00 98.25 191 GLY A CA 1
ATOM 1525 C C . GLY A 1 191 ? 1.590 6.475 21.817 1.00 98.25 191 GLY A C 1
ATOM 1526 O O . GLY A 1 191 ? 1.405 7.670 21.582 1.00 98.25 191 GLY A O 1
ATOM 1527 N N . ILE A 1 192 ? 1.616 5.549 20.853 1.00 98.44 192 ILE A N 1
ATOM 1528 C CA . ILE A 1 192 ? 1.302 5.824 19.445 1.00 98.44 192 ILE A CA 1
ATOM 1529 C C . ILE A 1 192 ? -0.204 6.064 19.269 1.00 98.44 192 ILE A C 1
ATOM 1531 O O . ILE A 1 192 ? -0.588 7.032 18.612 1.00 98.44 192 ILE A O 1
ATOM 1535 N N . ILE A 1 193 ? -1.046 5.221 19.873 1.00 98.50 193 ILE A N 1
ATOM 1536 C CA . ILE A 1 193 ? -2.510 5.362 19.871 1.00 98.50 193 ILE A CA 1
ATOM 1537 C C . ILE A 1 193 ? -2.910 6.703 20.488 1.00 98.50 193 ILE A C 1
ATOM 1539 O O . ILE A 1 193 ? -3.628 7.474 19.855 1.00 98.50 193 ILE A O 1
ATOM 1543 N N . ASP A 1 194 ? -2.388 7.016 21.677 1.00 98.38 194 ASP A N 1
ATOM 1544 C CA . ASP A 1 194 ? -2.663 8.266 22.385 1.00 98.38 194 ASP A CA 1
ATOM 1545 C C . ASP A 1 194 ? -2.272 9.479 21.540 1.00 98.38 194 ASP A C 1
ATOM 1547 O O . ASP A 1 194 ? -3.040 10.435 21.438 1.00 98.38 194 ASP A O 1
ATOM 1551 N N . PHE A 1 195 ? -1.105 9.430 20.890 1.00 98.44 195 PHE A N 1
ATOM 1552 C CA . PHE A 1 195 ? -0.676 10.477 19.968 1.00 98.44 195 PHE A CA 1
ATOM 1553 C C . PHE A 1 195 ? -1.667 10.647 18.808 1.00 98.44 195 PHE A C 1
ATOM 1555 O O . PHE A 1 195 ? -2.151 11.753 18.582 1.00 98.44 195 PHE A O 1
ATOM 1562 N N . CYS A 1 196 ? -2.018 9.569 18.106 1.00 98.31 196 CYS A N 1
ATOM 1563 C CA . CYS A 1 196 ? -2.923 9.636 16.956 1.00 98.31 196 CYS A CA 1
ATOM 1564 C C . CYS A 1 196 ? -4.326 10.129 17.347 1.00 98.31 196 CYS A C 1
ATOM 1566 O O . CYS A 1 196 ? -4.945 10.903 16.613 1.00 98.31 196 CYS A O 1
ATOM 1568 N N . TYR A 1 197 ? -4.821 9.709 18.514 1.00 98.44 197 TYR A N 1
ATOM 1569 C CA . TYR A 1 197 ? -6.109 10.137 19.047 1.00 98.44 197 TYR A CA 1
ATOM 1570 C C . TYR A 1 197 ? -6.102 11.621 19.439 1.00 98.44 197 TYR A C 1
ATOM 1572 O O . TYR A 1 197 ? -6.987 12.374 19.028 1.00 98.44 197 TYR A O 1
ATOM 1580 N N . GLN A 1 198 ? -5.080 12.077 20.174 1.00 98.25 198 GLN A N 1
ATOM 1581 C CA . GLN A 1 198 ? -4.924 13.488 20.553 1.00 98.25 198 GLN A CA 1
ATOM 1582 C C . GLN A 1 198 ? -4.798 14.398 19.330 1.00 98.25 198 GLN A C 1
ATOM 1584 O O . GLN A 1 198 ? -5.379 15.485 19.298 1.00 98.25 198 GLN A O 1
ATOM 1589 N N . GLU A 1 199 ? -4.097 13.928 18.299 1.00 98.19 199 GLU A N 1
ATOM 1590 C CA . GLU A 1 199 ? -3.951 14.644 17.038 1.00 98.19 199 GLU A CA 1
ATOM 1591 C C . GLU A 1 199 ? -5.163 14.506 16.106 1.00 98.19 199 GLU A C 1
ATOM 1593 O O . GLU A 1 199 ? -5.158 15.102 15.028 1.00 98.19 199 GLU A O 1
ATOM 1598 N N . LYS A 1 200 ? -6.241 13.837 16.533 1.00 98.25 200 LYS A N 1
ATOM 1599 C CA . LYS A 1 200 ? -7.526 13.749 15.820 1.00 98.25 200 LYS A CA 1
ATOM 1600 C C . LYS A 1 200 ? -7.419 13.097 14.441 1.00 98.25 200 LYS A C 1
ATOM 1602 O O . LYS A 1 200 ? -8.023 13.576 13.480 1.00 98.25 200 LYS A O 1
ATOM 1607 N N . PHE A 1 201 ? -6.645 12.023 14.326 1.00 98.31 201 PHE A N 1
ATOM 1608 C CA . PHE A 1 201 ? -6.646 11.229 13.097 1.00 98.31 201 PHE A CA 1
ATOM 1609 C C . PHE A 1 201 ? -8.000 10.535 12.924 1.00 98.31 201 PHE A C 1
ATOM 1611 O O . PHE A 1 201 ? -8.597 10.080 13.900 1.00 98.31 201 PHE A O 1
ATOM 1618 N N . ASN A 1 202 ? -8.484 10.454 11.681 1.00 98.12 202 ASN A N 1
ATOM 1619 C CA . ASN A 1 202 ? -9.756 9.797 11.383 1.00 98.12 202 ASN A CA 1
ATOM 1620 C C . ASN A 1 202 ? -9.658 8.287 11.628 1.00 98.12 202 ASN A C 1
ATOM 1622 O O . ASN A 1 202 ? -10.408 7.745 12.426 1.00 98.12 202 ASN A O 1
ATOM 1626 N N . HIS A 1 203 ? -8.718 7.605 10.981 1.00 98.62 203 HIS A N 1
ATOM 1627 C CA . HIS A 1 203 ? -8.396 6.214 11.284 1.00 98.62 203 HIS A CA 1
ATOM 1628 C C . HIS A 1 203 ? -6.891 5.996 11.152 1.00 98.62 203 HIS A C 1
ATOM 1630 O O . HIS A 1 203 ? -6.234 6.614 10.311 1.00 98.62 203 HIS A O 1
ATOM 1636 N N . LEU A 1 204 ? -6.356 5.086 11.959 1.00 98.75 204 LEU A N 1
ATOM 1637 C CA . LEU A 1 204 ? -4.985 4.597 11.847 1.00 98.75 204 LEU A CA 1
ATOM 1638 C C . LEU A 1 204 ? -5.022 3.138 11.400 1.00 98.75 204 LEU A C 1
ATOM 1640 O O . LEU A 1 204 ? -5.680 2.326 12.047 1.00 98.75 204 LEU A O 1
ATOM 1644 N N . LEU A 1 205 ? -4.274 2.809 10.348 1.00 98.81 205 LEU A N 1
ATOM 1645 C CA . LEU A 1 205 ? -3.879 1.441 10.017 1.00 98.81 205 LEU A CA 1
ATOM 1646 C C . LEU A 1 205 ? -2.375 1.309 10.262 1.00 98.81 205 LEU A C 1
ATOM 1648 O O . LEU A 1 205 ? -1.566 1.585 9.379 1.00 98.81 205 LEU A O 1
ATOM 1652 N N . LEU A 1 206 ? -1.987 0.901 11.464 1.00 98.75 206 LEU A N 1
ATOM 1653 C CA . LEU A 1 206 ? -0.585 0.738 11.824 1.00 98.75 206 LEU A CA 1
ATOM 1654 C C . LEU A 1 206 ? -0.083 -0.633 11.367 1.00 98.75 206 LEU A C 1
ATOM 1656 O O . LEU A 1 206 ? -0.505 -1.669 11.891 1.00 98.75 206 LEU A O 1
ATOM 1660 N N . ARG A 1 207 ? 0.842 -0.635 10.403 1.00 98.25 207 ARG A N 1
ATOM 1661 C CA . ARG A 1 207 ? 1.467 -1.853 9.869 1.00 98.25 207 ARG A CA 1
ATOM 1662 C C . ARG A 1 207 ? 2.607 -2.287 10.791 1.00 98.25 207 ARG A C 1
ATOM 1664 O O . ARG A 1 207 ? 3.577 -1.553 10.969 1.00 98.25 207 ARG A O 1
ATOM 1671 N N . MET A 1 208 ? 2.515 -3.481 11.377 1.00 97.56 208 MET A N 1
ATOM 1672 C CA . MET A 1 208 ? 3.478 -3.968 12.379 1.00 97.56 208 MET A CA 1
ATOM 1673 C C . MET A 1 208 ? 4.223 -5.238 11.936 1.00 97.56 208 MET A C 1
ATOM 1675 O O . MET A 1 208 ? 4.734 -5.990 12.767 1.00 97.56 208 MET A O 1
ATOM 1679 N N . GLY A 1 209 ? 4.288 -5.501 10.627 1.00 94.19 209 GLY A N 1
ATOM 1680 C CA . GLY A 1 209 ? 5.016 -6.641 10.063 1.00 94.19 209 GLY A CA 1
ATOM 1681 C C . GLY A 1 209 ? 4.542 -7.978 10.639 1.00 94.19 209 GLY A C 1
ATOM 1682 O O . GLY A 1 209 ? 3.358 -8.308 10.582 1.00 94.19 209 GLY A O 1
ATOM 1683 N N . SER A 1 210 ? 5.455 -8.740 11.245 1.00 93.62 210 SER A N 1
ATOM 1684 C CA . SER A 1 210 ? 5.157 -10.037 11.875 1.00 93.62 210 SER A CA 1
ATOM 1685 C C . SER A 1 210 ? 4.234 -9.953 13.098 1.00 93.62 210 SER A C 1
ATOM 1687 O O . SER A 1 210 ? 3.789 -10.985 13.597 1.00 93.62 210 SER A O 1
ATOM 1689 N N . GLN A 1 211 ? 3.917 -8.748 13.580 1.00 96.31 211 GLN A N 1
ATOM 1690 C CA . GLN A 1 211 ? 2.933 -8.523 14.642 1.00 96.31 211 GLN A CA 1
ATOM 1691 C C . GLN A 1 211 ? 1.526 -8.223 14.091 1.00 96.31 211 GLN A C 1
ATOM 1693 O O . GLN A 1 211 ? 0.594 -8.034 14.872 1.00 96.31 211 GLN A O 1
ATOM 1698 N N . GLY A 1 212 ? 1.352 -8.213 12.763 1.00 97.50 212 GLY A N 1
ATOM 1699 C CA . GLY A 1 212 ? 0.075 -7.972 12.097 1.00 97.50 212 GLY A CA 1
ATOM 1700 C C . GLY A 1 212 ? -0.235 -6.484 11.966 1.00 97.50 212 GLY A C 1
ATOM 1701 O O . GLY A 1 212 ? 0.642 -5.685 11.623 1.00 97.50 212 GLY A O 1
ATOM 1702 N N . VAL A 1 213 ? -1.485 -6.111 12.235 1.00 98.56 213 VAL A N 1
ATOM 1703 C CA . VAL A 1 213 ? -1.961 -4.727 12.116 1.00 98.56 213 VAL A CA 1
ATOM 1704 C C . VAL A 1 213 ? -2.688 -4.274 13.370 1.00 98.56 213 VAL A C 1
ATOM 1706 O O . VAL A 1 213 ? -3.406 -5.050 14.001 1.00 98.56 213 VAL A O 1
ATOM 1709 N N . LEU A 1 214 ? -2.522 -2.999 13.708 1.00 98.75 214 LEU A N 1
ATOM 1710 C CA . LEU A 1 214 ? -3.336 -2.310 14.702 1.00 98.75 214 LEU A CA 1
ATOM 1711 C C . LEU A 1 214 ? -4.215 -1.295 13.984 1.00 98.75 214 LEU A C 1
ATOM 1713 O O . LEU A 1 214 ? -3.734 -0.527 13.152 1.00 98.75 214 LEU A O 1
ATOM 1717 N N . VAL A 1 215 ? -5.502 -1.295 14.315 1.00 98.81 215 VAL A N 1
ATOM 1718 C CA . VAL A 1 215 ? -6.477 -0.365 13.746 1.00 98.81 215 VAL A CA 1
ATOM 1719 C C . VAL A 1 215 ? -7.061 0.487 14.857 1.00 98.81 215 VAL A C 1
ATOM 1721 O O . VAL A 1 215 ? -7.455 -0.053 15.888 1.00 98.81 215 VAL A O 1
ATOM 1724 N N . MET A 1 216 ? -7.128 1.799 14.639 1.00 98.69 216 MET A N 1
ATOM 1725 C CA . MET A 1 216 ? -7.786 2.760 15.528 1.00 98.69 216 MET A CA 1
ATOM 1726 C C . MET A 1 216 ? -8.822 3.557 14.736 1.00 98.69 216 MET A C 1
ATOM 1728 O O . MET A 1 216 ? -8.528 4.002 13.626 1.00 98.69 216 MET A O 1
ATOM 1732 N N . ASP A 1 217 ? -10.012 3.748 15.302 1.00 98.31 217 ASP A N 1
ATOM 1733 C CA . ASP A 1 217 ? -11.037 4.638 14.756 1.00 98.31 217 ASP A CA 1
ATOM 1734 C C . ASP A 1 217 ? -10.947 6.072 15.297 1.00 98.31 217 ASP A C 1
ATOM 1736 O O . ASP A 1 217 ? -10.169 6.380 16.203 1.00 98.31 217 ASP A O 1
ATOM 1740 N N . LYS A 1 218 ? -11.780 6.966 14.753 1.00 96.88 218 LYS A N 1
ATOM 1741 C CA . LYS A 1 218 ? -11.790 8.394 15.113 1.00 96.88 218 LYS A CA 1
ATOM 1742 C C . LYS A 1 218 ? -12.221 8.661 16.557 1.00 96.88 218 LYS A C 1
ATOM 1744 O O . LYS A 1 218 ? -12.077 9.780 17.041 1.00 96.88 218 LYS A O 1
ATOM 1749 N N . GLN A 1 219 ? -12.803 7.669 17.232 1.00 97.38 219 GLN A N 1
ATOM 1750 C CA . GLN A 1 219 ? -13.152 7.731 18.650 1.00 97.38 219 GLN A CA 1
ATOM 1751 C C . GLN A 1 219 ? -12.043 7.167 19.551 1.00 97.38 219 GLN A C 1
ATOM 1753 O O . GLN A 1 219 ? -12.216 7.133 20.768 1.00 97.38 219 GLN A O 1
ATOM 1758 N N . GLY A 1 220 ? -10.915 6.733 18.980 1.00 96.00 220 GLY A N 1
ATOM 1759 C CA . GLY A 1 220 ? -9.800 6.136 19.711 1.00 96.00 220 GLY A CA 1
ATOM 1760 C C . GLY A 1 220 ? -10.019 4.665 20.074 1.00 96.00 220 GLY A C 1
ATOM 1761 O O . GLY A 1 220 ? -9.156 4.058 20.717 1.00 96.00 220 GLY A O 1
ATOM 1762 N N . LYS A 1 221 ? -11.140 4.051 19.664 1.00 98.06 221 LYS A N 1
ATOM 1763 C CA . LYS A 1 221 ? -11.342 2.612 19.852 1.00 98.06 221 LYS A CA 1
ATOM 1764 C C . LYS A 1 221 ? -10.410 1.880 18.899 1.00 98.06 221 LYS A C 1
ATOM 1766 O O . LYS A 1 221 ? -10.336 2.190 17.712 1.00 98.06 221 LYS A O 1
ATOM 1771 N N . HIS A 1 222 ? -9.705 0.890 19.431 1.00 98.44 222 HIS A N 1
ATOM 1772 C CA . HIS A 1 222 ? -8.672 0.189 18.690 1.00 98.44 222 HIS A CA 1
ATOM 1773 C C . HIS A 1 222 ? -8.640 -1.303 19.001 1.00 98.44 222 HIS A C 1
ATOM 1775 O O . HIS A 1 222 ? -9.174 -1.770 20.009 1.00 98.44 222 HIS A O 1
ATOM 1781 N N . PHE A 1 223 ? -8.020 -2.053 18.099 1.00 98.38 223 PHE A N 1
ATOM 1782 C CA . PHE A 1 223 ? -7.759 -3.478 18.245 1.00 98.38 223 PHE A CA 1
ATOM 1783 C C . PHE A 1 223 ? -6.551 -3.878 17.396 1.00 98.38 223 PHE A C 1
ATOM 1785 O O . PHE A 1 223 ? -6.226 -3.233 16.399 1.00 98.38 223 PHE A O 1
ATOM 1792 N N . THR A 1 224 ? -5.921 -4.984 17.780 1.00 98.44 224 THR A N 1
ATOM 1793 C CA . THR A 1 224 ? -4.841 -5.613 17.017 1.00 98.44 224 THR A CA 1
ATOM 1794 C C . THR A 1 224 ? -5.350 -6.904 16.395 1.00 98.44 224 THR A C 1
ATOM 1796 O O . THR A 1 224 ? -6.038 -7.684 17.056 1.00 98.44 224 THR A O 1
ATOM 1799 N N . VAL A 1 225 ? -4.995 -7.143 15.135 1.00 98.38 225 VAL A N 1
ATOM 1800 C CA . VAL A 1 225 ? -5.238 -8.413 14.447 1.00 98.38 225 VAL A CA 1
ATOM 1801 C C . VAL A 1 225 ? -3.887 -9.052 14.116 1.00 98.38 225 VAL A C 1
ATOM 1803 O O . VAL A 1 225 ? -3.114 -8.447 13.365 1.00 98.38 225 VAL A O 1
ATOM 1806 N N . PRO A 1 226 ? -3.595 -10.262 14.634 1.00 97.56 226 PRO A N 1
ATOM 1807 C CA . PRO A 1 226 ? -2.354 -10.967 14.322 1.00 97.56 226 PRO A CA 1
ATOM 1808 C C . PRO A 1 226 ? -2.277 -11.295 12.823 1.00 97.56 226 PRO A C 1
ATOM 1810 O O . PRO A 1 226 ? -3.319 -11.408 12.172 1.00 97.56 226 PRO A O 1
ATOM 1813 N N . PRO A 1 227 ? -1.075 -11.471 12.253 1.00 96.88 227 PRO A N 1
ATOM 1814 C CA . PRO A 1 227 ? -0.947 -11.791 10.838 1.00 96.88 227 PRO A CA 1
ATOM 1815 C C . PRO A 1 227 ? -1.507 -13.186 10.541 1.00 96.88 227 PRO A C 1
ATOM 1817 O O . PRO A 1 227 ? -1.633 -14.037 11.427 1.00 96.88 227 PRO A O 1
ATOM 1820 N N . TYR A 1 228 ? -1.792 -13.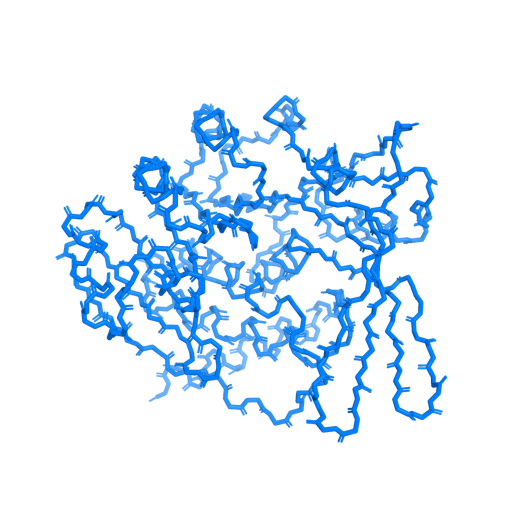450 9.266 1.00 97.00 228 TYR A N 1
ATOM 1821 C CA . TYR A 1 228 ? -2.022 -14.823 8.825 1.00 97.00 228 TYR A CA 1
ATOM 1822 C C . TYR A 1 228 ? -0.697 -15.603 8.947 1.00 97.00 228 TYR A C 1
ATOM 1824 O O . TYR A 1 228 ? 0.335 -15.078 8.516 1.00 97.00 228 TYR A O 1
ATOM 1832 N N . PRO A 1 229 ? -0.685 -16.824 9.517 1.00 94.62 229 PRO A N 1
ATOM 1833 C CA . PRO A 1 229 ? 0.539 -17.588 9.759 1.00 94.62 229 PRO A CA 1
ATOM 1834 C C . PRO A 1 229 ? 1.084 -18.214 8.462 1.00 94.62 229 PRO A C 1
ATOM 1836 O O . PRO A 1 229 ? 1.011 -19.426 8.255 1.00 94.62 229 PRO A O 1
ATOM 1839 N N . GLU A 1 230 ? 1.611 -17.375 7.569 1.00 92.50 230 GLU A N 1
ATOM 1840 C CA . GLU A 1 230 ? 2.233 -17.797 6.313 1.00 92.50 230 GLU A CA 1
ATOM 1841 C C . GLU A 1 230 ? 3.519 -18.589 6.580 1.00 92.50 230 GLU A C 1
ATOM 1843 O O . GLU A 1 230 ? 4.390 -18.155 7.333 1.00 92.50 230 GLU A O 1
ATOM 1848 N N . LYS A 1 231 ? 3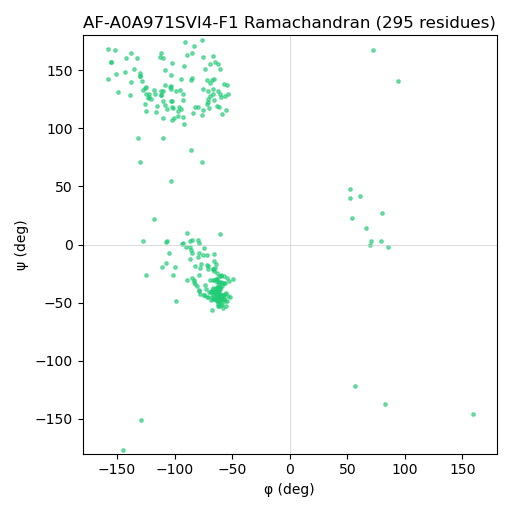.623 -19.764 5.955 1.00 89.75 231 LYS A N 1
ATOM 1849 C CA . LYS A 1 231 ? 4.769 -20.672 6.091 1.00 89.75 231 LYS A CA 1
ATOM 1850 C C . LYS A 1 231 ? 5.718 -20.580 4.901 1.00 89.75 231 LYS A C 1
ATOM 1852 O O . LYS A 1 231 ? 6.908 -20.830 5.066 1.00 89.75 231 LYS A O 1
ATOM 1857 N N . ASP A 1 232 ? 5.209 -20.181 3.738 1.00 89.50 232 ASP A N 1
ATOM 1858 C CA . ASP A 1 232 ? 5.953 -20.139 2.479 1.00 89.50 232 ASP A CA 1
ATOM 1859 C C . ASP A 1 232 ? 6.363 -18.697 2.137 1.00 89.50 232 ASP A C 1
ATOM 1861 O O . ASP A 1 232 ? 6.018 -18.170 1.079 1.00 89.50 232 ASP A O 1
ATOM 1865 N N . ILE A 1 233 ? 7.055 -18.021 3.060 1.00 91.19 233 ILE A N 1
ATOM 1866 C CA . ILE A 1 233 ? 7.551 -16.656 2.827 1.00 91.19 233 ILE A CA 1
ATOM 1867 C C . ILE A 1 233 ? 8.764 -16.730 1.893 1.00 91.19 2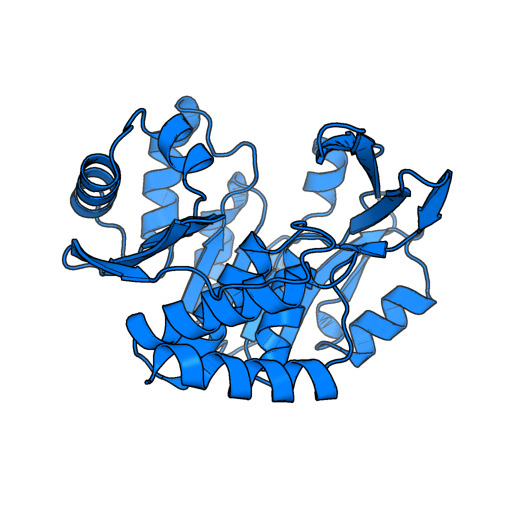33 ILE A C 1
ATOM 1869 O O . ILE A 1 233 ? 9.800 -17.284 2.261 1.00 91.19 233 ILE A O 1
ATOM 1873 N N . ILE A 1 234 ? 8.629 -16.157 0.697 1.00 90.81 234 ILE A N 1
ATOM 1874 C CA . ILE A 1 234 ? 9.703 -16.041 -0.299 1.00 90.81 234 ILE A CA 1
ATOM 1875 C C . ILE A 1 234 ? 10.331 -14.648 -0.241 1.00 90.81 234 ILE A C 1
ATOM 1877 O O . ILE A 1 234 ? 11.553 -14.533 -0.160 1.00 90.81 234 ILE A O 1
ATOM 1881 N N . ASP A 1 235 ? 9.507 -13.599 -0.249 1.00 89.31 235 ASP A N 1
ATOM 1882 C CA . ASP A 1 235 ? 9.954 -12.207 -0.235 1.00 89.31 235 ASP A CA 1
ATOM 1883 C C . ASP A 1 235 ? 8.939 -11.313 0.487 1.00 89.31 235 ASP A C 1
ATOM 1885 O O . ASP A 1 235 ? 7.754 -11.379 0.210 1.00 89.31 235 ASP A O 1
ATOM 1889 N N . ALA A 1 236 ? 9.383 -10.462 1.413 1.00 90.62 236 ALA A N 1
ATOM 1890 C CA . ALA A 1 236 ? 8.508 -9.537 2.134 1.00 90.62 236 ALA A CA 1
ATOM 1891 C C . ALA A 1 236 ? 8.255 -8.204 1.396 1.00 90.62 236 ALA A C 1
ATOM 1893 O O . ALA A 1 236 ? 7.487 -7.371 1.891 1.00 90.62 236 ALA A O 1
ATOM 1894 N N . THR A 1 237 ? 8.902 -7.966 0.248 1.00 90.06 237 THR A N 1
ATOM 1895 C CA . THR A 1 237 ? 8.733 -6.739 -0.549 1.00 90.06 237 THR A CA 1
ATOM 1896 C C . THR A 1 237 ? 7.264 -6.480 -0.871 1.00 90.06 237 THR A C 1
ATOM 1898 O O . THR A 1 237 ? 6.529 -7.358 -1.317 1.00 90.06 237 THR A O 1
ATOM 1901 N N . GLY A 1 238 ? 6.817 -5.253 -0.597 1.00 93.38 238 GLY A N 1
ATOM 1902 C CA . GLY A 1 238 ? 5.461 -4.809 -0.903 1.00 93.38 238 GLY A CA 1
ATOM 1903 C C . GLY A 1 238 ? 4.347 -5.420 -0.048 1.00 93.38 238 GLY A C 1
ATOM 1904 O O . GLY A 1 238 ? 3.184 -5.071 -0.247 1.00 93.38 238 GLY A O 1
ATOM 1905 N N . ALA A 1 239 ? 4.655 -6.263 0.947 1.00 96.00 239 ALA A N 1
ATOM 1906 C CA . ALA A 1 239 ? 3.648 -6.818 1.857 1.00 96.00 239 ALA A CA 1
ATOM 1907 C C . ALA A 1 239 ? 2.885 -5.719 2.620 1.00 96.00 239 ALA A C 1
ATOM 1909 O O . ALA A 1 239 ? 1.678 -5.829 2.834 1.00 96.00 239 ALA A O 1
ATOM 1910 N N . GLY A 1 240 ? 3.570 -4.627 2.981 1.00 96.75 240 GLY A N 1
ATOM 1911 C CA . GLY A 1 240 ? 2.956 -3.444 3.588 1.00 96.75 240 GLY A CA 1
ATOM 1912 C C . GLY A 1 240 ? 1.996 -2.710 2.646 1.00 96.75 240 GLY A C 1
ATOM 1913 O O . GLY A 1 240 ? 0.903 -2.342 3.064 1.00 96.75 240 GLY A O 1
ATOM 1914 N N . ASN A 1 241 ? 2.342 -2.564 1.366 1.00 98.06 241 ASN A N 1
ATOM 1915 C CA . ASN A 1 241 ? 1.457 -1.918 0.392 1.00 98.06 241 ASN A CA 1
ATOM 1916 C C . ASN A 1 241 ? 0.265 -2.826 0.040 1.00 98.06 241 ASN A C 1
ATOM 1918 O O . ASN A 1 241 ? -0.871 -2.367 -0.062 1.00 98.06 241 ASN A O 1
ATOM 1922 N N . ALA A 1 242 ? 0.494 -4.139 -0.065 1.00 98.56 242 ALA A N 1
ATOM 1923 C CA . ALA A 1 242 ? -0.567 -5.130 -0.228 1.00 98.56 242 ALA A CA 1
ATOM 1924 C C . ALA A 1 242 ? -1.525 -5.152 0.977 1.00 98.56 242 ALA A C 1
ATOM 1926 O O . ALA A 1 242 ? -2.737 -5.285 0.804 1.00 98.56 242 ALA A O 1
ATOM 1927 N N . CYS A 1 243 ? -1.003 -4.960 2.193 1.00 98.75 243 CYS A N 1
ATOM 1928 C CA . CYS A 1 243 ? -1.803 -4.756 3.400 1.00 98.75 243 CYS A CA 1
ATOM 1929 C C . CYS A 1 243 ? -2.745 -3.549 3.246 1.00 98.75 243 CYS A C 1
ATOM 1931 O O . CYS A 1 243 ? -3.940 -3.680 3.511 1.00 98.75 243 CYS A O 1
ATOM 1933 N N . CYS A 1 244 ? -2.248 -2.405 2.764 1.00 98.81 244 CYS A N 1
ATOM 1934 C CA . CYS A 1 244 ? -3.071 -1.219 2.495 1.00 98.81 244 CYS A CA 1
ATOM 1935 C C . CYS A 1 244 ? -4.174 -1.498 1.458 1.00 98.81 244 CYS A C 1
ATOM 1937 O O . CYS A 1 244 ? -5.333 -1.151 1.688 1.00 98.81 244 CYS A O 1
ATOM 1939 N N . GLY A 1 245 ? -3.839 -2.168 0.350 1.00 98.75 245 GLY A N 1
ATOM 1940 C CA . GLY A 1 245 ? -4.801 -2.507 -0.706 1.00 98.75 245 GLY A CA 1
ATOM 1941 C C . GLY A 1 245 ? -5.903 -3.449 -0.227 1.00 98.75 245 GLY A C 1
ATOM 1942 O O . GLY A 1 245 ? -7.086 -3.199 -0.465 1.00 98.75 245 GLY A O 1
ATOM 1943 N N . GLY A 1 246 ? -5.526 -4.486 0.525 1.00 98.81 246 GLY A N 1
ATOM 1944 C CA . GLY A 1 246 ? -6.468 -5.404 1.161 1.00 98.81 246 GLY A CA 1
ATOM 1945 C C . GLY A 1 246 ? -7.370 -4.712 2.177 1.00 98.81 246 GLY A C 1
ATOM 1946 O O . GLY A 1 246 ? -8.580 -4.924 2.165 1.00 98.81 246 GLY A O 1
ATOM 1947 N N . PHE A 1 247 ? -6.805 -3.848 3.026 1.00 98.94 247 PHE A N 1
ATOM 1948 C CA . PHE A 1 247 ? -7.582 -3.085 4.002 1.00 98.94 247 PHE A CA 1
ATOM 1949 C C . PHE A 1 247 ? -8.633 -2.208 3.324 1.00 98.94 247 PHE A C 1
ATOM 1951 O O . PHE A 1 247 ? -9.800 -2.228 3.710 1.00 98.94 247 PHE A O 1
ATOM 1958 N N . LEU A 1 248 ? -8.231 -1.460 2.295 1.00 98.69 248 LEU A N 1
ATOM 1959 C CA . LEU A 1 248 ? -9.124 -0.554 1.583 1.00 98.69 248 LEU A CA 1
ATOM 1960 C C . LEU A 1 248 ? -10.253 -1.313 0.878 1.00 98.69 248 LEU A C 1
ATOM 1962 O O . LEU A 1 248 ? -11.416 -0.935 1.013 1.00 98.69 248 LEU A O 1
ATOM 1966 N N . ALA A 1 249 ? -9.928 -2.410 0.188 1.00 98.75 249 ALA A N 1
ATOM 1967 C CA . ALA A 1 249 ? -10.925 -3.256 -0.460 1.00 98.75 249 ALA A CA 1
ATOM 1968 C C . ALA A 1 249 ? -11.894 -3.880 0.555 1.00 98.75 249 ALA A C 1
ATOM 1970 O O . ALA A 1 249 ? -13.107 -3.832 0.360 1.00 98.75 249 ALA A O 1
ATOM 1971 N N . GLY A 1 250 ? -11.373 -4.395 1.673 1.00 98.62 250 GLY A N 1
ATOM 1972 C CA . GLY A 1 250 ? -12.189 -4.949 2.747 1.00 98.62 250 GLY A CA 1
ATOM 1973 C C . GLY A 1 250 ? -13.112 -3.910 3.376 1.00 98.62 250 GLY A C 1
ATOM 1974 O O . GLY A 1 250 ? -14.284 -4.198 3.595 1.00 98.62 250 GLY A O 1
ATOM 1975 N N . LEU A 1 251 ? -12.630 -2.687 3.612 1.00 98.69 251 LEU A N 1
ATOM 1976 C CA . LEU A 1 251 ? -13.452 -1.623 4.186 1.00 98.69 251 LEU A CA 1
ATOM 1977 C C . LEU A 1 251 ? -14.562 -1.169 3.230 1.00 98.69 251 LEU A C 1
ATOM 1979 O O . LEU A 1 251 ? -15.682 -0.936 3.679 1.00 98.69 251 LEU A O 1
ATOM 1983 N N . VAL A 1 252 ? -14.278 -1.085 1.927 1.00 98.44 252 VAL A N 1
ATOM 1984 C CA . VAL A 1 252 ? -15.300 -0.807 0.905 1.00 98.44 252 VAL A CA 1
ATOM 1985 C C . VAL A 1 252 ? -16.336 -1.934 0.834 1.00 98.44 252 VAL A C 1
ATOM 1987 O O . VAL A 1 252 ? -17.528 -1.649 0.749 1.00 98.44 252 VAL A O 1
ATOM 1990 N N . GLU A 1 253 ? -15.909 -3.199 0.902 1.00 98.06 253 GLU A N 1
ATOM 1991 C CA . GLU A 1 253 ? -16.797 -4.368 0.808 1.00 98.06 253 GLU A CA 1
ATOM 1992 C C . GLU A 1 253 ? -17.687 -4.529 2.053 1.00 98.06 253 GLU A C 1
ATOM 1994 O O . GLU A 1 253 ? -18.868 -4.852 1.930 1.00 98.06 253 GLU A O 1
ATOM 1999 N N . THR A 1 254 ? -17.144 -4.315 3.256 1.00 98.00 254 THR A N 1
ATOM 2000 C CA . THR A 1 254 ? -17.821 -4.695 4.509 1.00 98.00 254 THR A CA 1
ATOM 2001 C C . THR A 1 254 ? -18.296 -3.522 5.354 1.00 98.00 254 THR A C 1
ATOM 2003 O O . THR A 1 254 ? -19.143 -3.716 6.225 1.00 98.00 254 THR A O 1
ATOM 2006 N N . SER A 1 255 ? -17.747 -2.320 5.144 1.00 97.75 255 SER A N 1
ATOM 2007 C CA . SER A 1 255 ? -17.913 -1.172 6.049 1.00 97.75 255 SER A CA 1
ATOM 2008 C C . SER A 1 255 ? -17.531 -1.465 7.514 1.00 97.75 255 SER A C 1
ATOM 2010 O O . SER A 1 255 ? -17.990 -0.777 8.424 1.00 97.75 255 SER A O 1
ATOM 2012 N N . ASP A 1 256 ? -16.683 -2.473 7.756 1.00 98.12 256 ASP A N 1
ATOM 2013 C CA . ASP A 1 256 ? -16.247 -2.900 9.088 1.00 98.12 256 ASP A CA 1
ATOM 2014 C C . ASP A 1 256 ? -14.714 -2.926 9.179 1.00 98.12 256 ASP A C 1
ATOM 2016 O O . ASP A 1 256 ? -14.034 -3.656 8.455 1.00 98.12 256 ASP A O 1
ATOM 2020 N N . LEU A 1 257 ? -14.163 -2.139 10.110 1.00 98.44 257 LEU A N 1
ATOM 2021 C CA . LEU A 1 257 ? -12.716 -1.989 10.302 1.00 98.44 257 LEU A CA 1
ATOM 2022 C C . LEU A 1 257 ? -12.021 -3.304 10.685 1.00 98.44 257 LEU A C 1
ATOM 2024 O O . LEU A 1 257 ? -10.859 -3.515 10.334 1.00 98.44 257 LEU A O 1
ATOM 2028 N N . LYS A 1 258 ? -12.701 -4.189 11.423 1.00 98.25 258 LYS A N 1
ATOM 2029 C CA . LYS A 1 258 ? -12.120 -5.457 11.872 1.00 98.25 258 LYS A CA 1
ATOM 2030 C C . LYS A 1 258 ? -12.038 -6.442 10.716 1.00 98.25 258 LYS A C 1
ATOM 2032 O O . LYS A 1 258 ? -11.001 -7.067 10.525 1.00 98.25 258 LYS A O 1
ATOM 2037 N N . GLN A 1 259 ? -13.090 -6.529 9.907 1.00 98.44 259 GLN A N 1
ATOM 2038 C CA . GLN A 1 259 ? -13.066 -7.297 8.667 1.00 98.44 259 GLN A CA 1
ATOM 2039 C C . GLN A 1 259 ? -12.025 -6.721 7.701 1.00 98.44 259 GLN A C 1
ATOM 2041 O O . GLN A 1 259 ? -11.232 -7.485 7.167 1.00 98.44 259 GLN A O 1
ATOM 2046 N N . ALA A 1 260 ? -11.934 -5.397 7.542 1.00 98.75 260 ALA A N 1
ATOM 2047 C CA . ALA A 1 260 ? -10.897 -4.764 6.724 1.00 98.75 260 ALA A CA 1
ATOM 2048 C C . ALA A 1 260 ? -9.474 -5.170 7.160 1.00 98.75 260 ALA A C 1
ATOM 2050 O O . ALA A 1 260 ? -8.641 -5.511 6.321 1.00 98.75 260 ALA A O 1
ATOM 2051 N N . ALA A 1 261 ? -9.206 -5.240 8.468 1.00 98.75 261 ALA A N 1
ATOM 2052 C CA . ALA A 1 261 ? -7.933 -5.734 9.000 1.00 98.75 261 ALA A CA 1
ATOM 2053 C C . ALA A 1 261 ? -7.642 -7.202 8.628 1.00 98.75 261 ALA A C 1
ATOM 2055 O O . ALA A 1 261 ? -6.485 -7.570 8.417 1.00 98.75 261 ALA A O 1
ATOM 2056 N N . TYR A 1 262 ? -8.671 -8.044 8.498 1.00 98.75 262 TYR A N 1
ATOM 2057 C CA . TYR A 1 262 ? -8.502 -9.422 8.029 1.00 98.75 262 TYR A CA 1
ATOM 2058 C C . TYR A 1 262 ? -8.072 -9.448 6.561 1.00 98.75 262 TYR A C 1
ATOM 2060 O O . TYR A 1 262 ? -7.115 -10.138 6.215 1.00 98.75 262 TYR A O 1
ATOM 2068 N N . TYR A 1 263 ? -8.716 -8.647 5.708 1.00 98.81 263 TYR A N 1
ATOM 2069 C CA . TYR A 1 263 ? -8.377 -8.548 4.283 1.00 98.81 263 TYR A CA 1
ATOM 2070 C C . TYR A 1 263 ? -6.951 -8.014 4.109 1.00 98.81 263 TYR A C 1
ATOM 2072 O O . TYR A 1 263 ? -6.210 -8.497 3.252 1.00 98.81 263 TYR A O 1
ATOM 2080 N N . ALA A 1 264 ? -6.544 -7.073 4.965 1.00 98.75 264 ALA A N 1
ATOM 2081 C CA . ALA A 1 264 ? -5.192 -6.532 5.023 1.00 98.75 264 ALA A CA 1
ATOM 2082 C C . ALA A 1 264 ? -4.145 -7.633 5.281 1.00 98.75 264 ALA A C 1
ATOM 2084 O O . ALA A 1 264 ? -3.241 -7.839 4.469 1.00 98.75 264 ALA A O 1
ATOM 2085 N N . ASN A 1 265 ? -4.317 -8.406 6.360 1.00 98.50 265 ASN A N 1
ATOM 2086 C CA . ASN A 1 265 ? -3.404 -9.496 6.717 1.00 98.50 265 ASN A CA 1
ATOM 2087 C C . ASN A 1 265 ? -3.397 -10.630 5.679 1.00 98.50 265 ASN A C 1
ATOM 2089 O O . ASN A 1 265 ? -2.336 -11.178 5.376 1.00 98.50 265 ASN A O 1
ATOM 2093 N N . VAL A 1 266 ? -4.554 -10.971 5.101 1.00 98.56 266 VAL A N 1
ATOM 2094 C CA . VAL A 1 266 ? -4.637 -11.957 4.014 1.00 98.56 266 VAL A CA 1
ATOM 2095 C C . VAL A 1 266 ? -3.868 -11.476 2.783 1.00 98.56 266 VAL A C 1
ATOM 2097 O O . VAL A 1 266 ? -3.056 -12.225 2.242 1.00 98.56 266 VAL A O 1
ATOM 2100 N N . SER A 1 267 ? -4.068 -10.229 2.363 1.00 98.56 267 SER A N 1
ATOM 2101 C CA . SER A 1 267 ? -3.426 -9.689 1.159 1.00 98.56 267 SER A CA 1
ATOM 2102 C C . SER A 1 267 ? -1.908 -9.606 1.315 1.00 98.56 267 SER A C 1
ATOM 2104 O O . SER A 1 267 ? -1.174 -10.036 0.426 1.00 98.56 267 SER A O 1
ATOM 2106 N N . ALA A 1 268 ? -1.430 -9.157 2.481 1.00 98.06 268 ALA A N 1
ATOM 2107 C CA . ALA A 1 268 ? -0.009 -9.182 2.819 1.00 98.06 268 ALA A CA 1
ATOM 2108 C C . ALA A 1 268 ? 0.562 -10.606 2.763 1.00 98.06 268 ALA A C 1
ATOM 2110 O O . ALA A 1 268 ? 1.621 -10.830 2.185 1.00 98.06 268 ALA A O 1
ATOM 2111 N N . SER A 1 269 ? -0.161 -11.591 3.309 1.00 97.38 269 SER A N 1
ATOM 2112 C CA . SER A 1 269 ? 0.298 -12.984 3.319 1.00 97.38 269 SER A CA 1
ATOM 2113 C C . SER A 1 269 ? 0.453 -13.592 1.925 1.00 97.38 269 SER A C 1
ATOM 2115 O O . SER A 1 269 ? 1.324 -14.431 1.735 1.00 97.38 269 SER A O 1
ATOM 2117 N N . LEU A 1 270 ? -0.368 -13.182 0.952 1.00 97.00 270 LEU A N 1
ATOM 2118 C CA . LEU A 1 270 ? -0.264 -13.658 -0.429 1.00 97.00 270 LEU A CA 1
ATOM 2119 C C . LEU A 1 270 ? 0.862 -12.962 -1.190 1.00 97.00 270 LEU A C 1
ATOM 2121 O O . LEU A 1 270 ? 1.601 -13.634 -1.906 1.00 97.00 270 LEU A O 1
ATOM 2125 N N . ALA A 1 271 ? 1.033 -11.653 -0.983 1.00 96.38 271 ALA A N 1
ATOM 2126 C CA . ALA A 1 271 ? 2.129 -10.894 -1.581 1.00 96.38 271 ALA A CA 1
ATOM 2127 C C . ALA A 1 271 ? 3.499 -11.492 -1.229 1.00 96.38 271 ALA A C 1
ATOM 2129 O O . ALA A 1 271 ? 4.395 -11.491 -2.064 1.00 96.38 271 ALA A O 1
ATOM 2130 N N . MET A 1 272 ? 3.634 -12.078 -0.032 1.00 95.38 272 MET A N 1
ATOM 2131 C CA . MET A 1 272 ? 4.908 -12.623 0.435 1.00 95.38 272 MET A CA 1
ATOM 2132 C C . MET A 1 272 ? 5.341 -13.956 -0.196 1.00 95.38 272 MET A C 1
ATOM 2134 O O . MET A 1 272 ? 6.459 -14.424 0.032 1.00 95.38 272 MET A O 1
ATOM 2138 N N . ARG A 1 273 ? 4.461 -14.607 -0.967 1.00 94.44 273 ARG A N 1
ATOM 2139 C CA . ARG A 1 273 ? 4.689 -15.959 -1.512 1.00 94.44 273 ARG A CA 1
ATOM 2140 C C . ARG A 1 273 ? 5.482 -15.977 -2.814 1.00 94.44 273 ARG A C 1
ATOM 2142 O O . ARG A 1 273 ? 5.616 -17.036 -3.422 1.00 94.44 273 ARG A O 1
ATOM 2149 N N . GLN A 1 274 ? 5.957 -14.829 -3.283 1.00 92.56 274 GLN A N 1
ATOM 2150 C CA . GLN A 1 274 ? 6.686 -14.717 -4.538 1.00 92.56 274 GLN A CA 1
ATOM 2151 C C . GLN A 1 274 ? 7.549 -13.459 -4.579 1.00 92.56 274 GLN A C 1
ATOM 2153 O O . GLN A 1 274 ? 7.378 -12.560 -3.765 1.00 92.56 274 GLN A O 1
ATOM 2158 N N . PHE A 1 275 ? 8.433 -13.388 -5.571 1.00 92.06 275 PHE A N 1
ATOM 2159 C CA . PHE A 1 275 ? 9.135 -12.154 -5.905 1.00 92.06 275 PHE A CA 1
ATOM 2160 C C . PHE A 1 275 ? 8.289 -11.277 -6.834 1.00 92.06 275 PHE A C 1
ATOM 2162 O O . PHE A 1 275 ? 7.646 -11.790 -7.755 1.00 92.06 275 PHE A O 1
ATOM 2169 N N . GLY A 1 276 ? 8.362 -9.960 -6.640 1.00 92.69 276 GLY A N 1
ATOM 2170 C CA . GLY A 1 276 ? 7.622 -8.981 -7.435 1.00 92.69 276 GLY A CA 1
ATOM 2171 C C . GLY A 1 276 ? 6.119 -8.948 -7.132 1.00 92.69 276 GLY A C 1
ATOM 2172 O O . GLY A 1 276 ? 5.551 -9.822 -6.474 1.00 92.69 276 GLY A O 1
ATOM 2173 N N . ALA A 1 277 ? 5.452 -7.915 -7.634 1.00 94.75 277 ALA A N 1
ATOM 2174 C CA . ALA A 1 277 ? 4.082 -7.579 -7.265 1.00 94.75 277 ALA A CA 1
ATOM 2175 C C . ALA A 1 277 ? 3.003 -8.429 -7.953 1.00 94.75 277 ALA A C 1
ATOM 2177 O O . ALA A 1 277 ? 1.903 -8.566 -7.418 1.00 94.75 277 ALA A O 1
ATOM 2178 N N . VAL A 1 278 ? 3.285 -8.979 -9.138 1.00 94.25 278 VAL A N 1
ATOM 2179 C CA . VAL A 1 278 ? 2.262 -9.586 -10.006 1.00 94.25 278 VAL A CA 1
ATOM 2180 C C . VAL A 1 278 ? 2.198 -11.103 -9.819 1.00 94.25 278 VAL A C 1
ATOM 2182 O O . VAL A 1 278 ? 3.115 -11.816 -10.224 1.00 94.25 278 VAL A O 1
ATOM 2185 N N . TYR A 1 279 ? 1.111 -11.600 -9.226 1.00 92.56 279 TYR A N 1
ATOM 2186 C CA . TYR A 1 279 ? 0.796 -13.028 -9.052 1.00 92.56 279 TYR A CA 1
ATOM 2187 C C . TYR A 1 279 ? -0.427 -13.461 -9.882 1.00 92.56 279 TYR A C 1
ATOM 2189 O O . TYR A 1 279 ? -1.249 -12.617 -10.250 1.00 92.56 279 TYR A O 1
ATOM 2197 N N . PRO A 1 280 ? -0.609 -14.775 -10.138 1.00 92.69 280 PRO A N 1
ATOM 2198 C CA . PRO A 1 280 ? -1.807 -15.298 -10.797 1.00 92.69 280 PRO A CA 1
ATOM 2199 C C . PRO A 1 280 ? -3.091 -14.966 -10.017 1.00 92.69 280 PRO A C 1
ATOM 2201 O O . PRO A 1 280 ? -3.312 -15.485 -8.920 1.00 92.69 280 PRO A O 1
ATOM 2204 N N . LEU A 1 281 ? -3.950 -14.114 -10.590 1.00 92.06 281 LEU A N 1
ATOM 2205 C CA . LEU A 1 281 ? -5.126 -13.575 -9.897 1.00 92.06 281 LEU A CA 1
ATOM 2206 C C . LEU A 1 281 ? -6.174 -14.631 -9.552 1.00 92.06 281 LEU A C 1
ATOM 2208 O O . LEU A 1 281 ? -6.616 -14.655 -8.412 1.00 92.06 281 LEU A O 1
ATOM 2212 N N . GLU A 1 282 ? -6.547 -15.515 -10.481 1.00 91.06 282 GLU A N 1
ATOM 2213 C CA . GLU A 1 282 ? -7.603 -16.513 -10.231 1.00 91.06 282 GLU A CA 1
ATOM 2214 C C . GLU A 1 282 ? -7.268 -17.395 -9.020 1.00 91.06 282 GLU A C 1
ATOM 2216 O O . GLU A 1 282 ? -8.077 -17.573 -8.110 1.00 91.06 282 GLU A O 1
ATOM 2221 N N . HIS A 1 283 ? -6.029 -17.890 -8.962 1.00 92.69 283 HIS A N 1
ATOM 2222 C CA . HIS A 1 283 ? -5.563 -18.677 -7.826 1.00 92.69 283 HIS A CA 1
ATOM 2223 C C . HIS A 1 283 ? -5.441 -17.828 -6.551 1.00 92.69 283 HIS A C 1
ATOM 2225 O O . HIS A 1 283 ? -5.835 -18.272 -5.472 1.00 92.69 283 HIS A O 1
ATOM 2231 N N . GLY A 1 284 ? -4.943 -16.593 -6.674 1.00 94.44 284 GLY A N 1
ATOM 2232 C CA . GLY A 1 284 ? -4.838 -15.651 -5.562 1.00 94.44 284 GLY A CA 1
ATOM 2233 C C . GLY A 1 284 ? -6.190 -15.330 -4.923 1.00 94.44 284 GLY A C 1
ATOM 2234 O O . GLY A 1 284 ? -6.297 -15.355 -3.702 1.00 94.44 284 GLY A O 1
ATOM 2235 N N . GLN A 1 285 ? -7.230 -15.089 -5.723 1.00 96.81 285 GLN A N 1
ATOM 2236 C CA . GLN A 1 285 ? -8.588 -14.784 -5.261 1.00 96.81 285 GLN A CA 1
ATOM 2237 C C . GLN A 1 285 ? -9.189 -15.948 -4.463 1.00 96.81 285 GLN A C 1
ATOM 2239 O O . GLN A 1 285 ? -9.757 -15.733 -3.390 1.00 96.81 285 GLN A O 1
ATOM 2244 N N . VAL A 1 286 ? -9.018 -17.187 -4.940 1.00 96.62 286 VAL A N 1
ATOM 2245 C CA . VAL A 1 286 ? -9.469 -18.390 -4.220 1.00 96.62 286 VAL A CA 1
ATOM 2246 C C . VAL A 1 286 ? -8.764 -18.499 -2.869 1.00 96.62 286 VAL A C 1
ATOM 2248 O O . VAL A 1 286 ? -9.429 -18.548 -1.832 1.00 96.62 286 VAL A O 1
ATOM 2251 N N . LEU A 1 287 ? -7.428 -18.441 -2.859 1.00 96.00 287 LEU A N 1
ATOM 2252 C CA . LEU A 1 287 ? -6.650 -18.508 -1.621 1.00 96.00 287 LEU A CA 1
ATOM 2253 C C . LEU A 1 287 ? -6.986 -17.362 -0.662 1.00 96.00 287 LEU A C 1
ATOM 2255 O O . LEU A 1 287 ? -7.035 -17.566 0.550 1.00 96.00 287 LEU A O 1
ATOM 2259 N N . ALA A 1 288 ? -7.230 -16.155 -1.174 1.00 97.50 288 ALA A N 1
ATOM 2260 C CA . ALA A 1 288 ? -7.591 -15.004 -0.359 1.00 97.50 288 ALA A CA 1
ATOM 2261 C C . ALA A 1 288 ? -8.903 -15.259 0.398 1.00 97.50 288 ALA A C 1
ATOM 2263 O O . ALA A 1 288 ? -8.980 -15.058 1.613 1.00 97.50 288 ALA A O 1
ATOM 2264 N N . ARG A 1 289 ? -9.924 -15.780 -0.292 1.00 96.56 289 ARG A N 1
ATOM 2265 C CA . ARG A 1 289 ? -11.219 -16.116 0.317 1.00 96.56 289 ARG A CA 1
ATOM 2266 C C . ARG A 1 289 ? -11.098 -17.275 1.314 1.00 96.56 289 ARG A C 1
ATOM 2268 O O . ARG A 1 289 ? -11.718 -17.215 2.374 1.00 96.56 289 ARG A O 1
ATOM 2275 N N . GLU A 1 290 ? -10.262 -18.276 1.041 1.00 96.00 290 GLU A N 1
ATOM 2276 C CA . GLU A 1 290 ? -9.973 -19.363 1.990 1.00 96.00 290 GLU A CA 1
ATOM 2277 C C . GLU A 1 290 ? -9.295 -18.851 3.268 1.00 96.00 290 GLU A C 1
ATOM 2279 O O . GLU A 1 290 ? -9.751 -19.141 4.376 1.00 96.00 290 GLU A O 1
ATOM 2284 N N . ARG A 1 291 ? -8.243 -18.034 3.132 1.00 96.69 291 ARG A N 1
ATOM 2285 C CA . ARG A 1 291 ? -7.510 -17.450 4.268 1.00 96.69 291 ARG A CA 1
ATOM 2286 C C . ARG A 1 291 ? -8.365 -16.504 5.091 1.00 96.69 291 ARG A C 1
ATOM 2288 O O . ARG A 1 291 ? -8.159 -16.385 6.293 1.00 96.69 291 ARG A O 1
ATOM 2295 N N . LEU A 1 292 ? -9.342 -15.845 4.479 1.00 97.12 292 LEU A N 1
ATOM 2296 C CA . LEU A 1 292 ? -10.260 -14.975 5.203 1.00 97.12 292 LEU A CA 1
ATOM 2297 C C . LEU A 1 292 ? -11.104 -15.749 6.231 1.00 97.12 292 LEU A C 1
ATOM 2299 O O . LEU A 1 292 ? -11.431 -15.203 7.285 1.00 97.12 292 LEU A O 1
ATOM 2303 N N . ASN A 1 293 ? -11.405 -17.028 5.974 1.00 95.56 293 ASN A N 1
ATOM 2304 C CA . ASN A 1 293 ? -12.149 -17.870 6.915 1.00 95.56 293 ASN A CA 1
ATOM 2305 C C . ASN A 1 293 ? -11.373 -18.129 8.213 1.00 95.56 293 ASN A C 1
ATOM 2307 O O . ASN A 1 293 ? -11.998 -18.200 9.266 1.00 95.56 293 ASN A O 1
ATOM 2311 N N . TYR A 1 294 ? -10.036 -18.174 8.163 1.00 94.38 294 TYR A N 1
ATOM 2312 C CA . TYR A 1 294 ? -9.179 -18.320 9.350 1.00 94.38 294 TYR A CA 1
ATOM 2313 C C . TYR A 1 294 ? -9.419 -17.218 10.395 1.00 94.38 294 TYR A C 1
ATOM 2315 O O . TYR A 1 294 ? -9.319 -17.462 11.590 1.00 94.38 294 TYR A O 1
ATOM 2323 N N . PHE A 1 295 ? -9.752 -16.000 9.961 1.00 93.06 295 PHE A N 1
ATOM 2324 C CA . PHE A 1 295 ? -10.011 -14.878 10.871 1.00 93.06 295 PHE A CA 1
ATOM 2325 C C . PHE A 1 295 ? -11.461 -14.798 11.367 1.00 93.06 295 PHE A C 1
ATOM 2327 O O . PHE A 1 295 ? -11.776 -14.004 12.260 1.00 93.06 295 PHE A O 1
ATOM 2334 N N . ARG A 1 296 ? -12.363 -15.560 10.741 1.00 88.75 296 ARG A N 1
ATOM 2335 C CA . ARG A 1 296 ? -13.801 -15.568 11.040 1.00 88.75 296 ARG A CA 1
ATOM 2336 C C . ARG A 1 296 ? -14.216 -16.747 11.921 1.00 88.75 296 ARG A C 1
ATOM 2338 O O . ARG A 1 296 ? -15.295 -16.674 12.505 1.00 88.75 296 ARG A O 1
ATOM 2345 N N . SER A 1 297 ? -13.392 -17.793 11.988 1.00 74.31 297 SER A N 1
ATOM 2346 C CA . SER A 1 297 ? -13.506 -18.913 12.931 1.00 74.31 297 SER A CA 1
ATOM 2347 C C . SER A 1 297 ? -13.042 -18.524 14.327 1.00 74.31 297 SER A C 1
ATOM 2349 O O . SER A 1 297 ? -13.727 -18.917 15.292 1.00 74.31 297 SER A O 1
#

Foldseek 3Di:
DEEFFWAWAWEWEQDPVRDTDGRFTATLQLLLQLLLLLQDQAYAYQWEAEPPRDPVVLVVNVVRHVNLRYHYDHPAHRWYWYWYQDPVRDIDIDTPDDPVRRQVGGDALVSPDPPQALHLEYEDEHDLVRLQVNLVSCVVRNYPFYEYEYDPPCLALVNLVSCLVSLQSGQEYEYEPVSLCSNPVDNDPVSSLVVCQVSQGQKYWYHHDQQATKIAHSNSDIDGDGAQPAPQFDAQRNLSSSLVSQLSSQCSVPVDNLSSSLRSRLSSSLCRNDPHNDDDNVVSSVSSVVSSVVSVD

Mean predicted aligned error: 3.95 Å

Solvent-accessible surface area (backbone atoms only — not comparable to full-atom values): 15117 Å² total; per-residue (Å²): 76,39,37,16,32,9,37,44,28,34,31,33,39,38,45,83,89,71,50,68,49,66,74,29,50,29,35,52,17,41,15,14,34,47,24,26,54,48,78,40,86,59,37,29,37,36,26,31,36,14,77,77,50,54,67,72,57,54,51,51,48,48,73,71,24,46,52,76,24,61,40,79,40,90,88,50,72,42,35,35,35,38,39,39,50,47,97,86,72,50,75,46,77,47,69,76,43,53,69,68,54,43,55,70,38,33,57,54,70,88,65,58,46,89,85,66,52,61,25,54,29,35,41,43,38,51,58,77,94,42,49,66,59,37,45,53,51,40,46,75,31,44,40,73,34,37,37,38,36,73,50,102,73,56,30,44,52,90,37,39,67,60,49,52,57,51,33,55,67,32,51,26,32,39,44,41,56,65,40,53,26,54,25,67,68,36,87,48,70,65,52,45,50,52,50,42,45,74,66,55,31,40,22,40,43,36,40,44,68,93,62,14,37,38,40,32,41,65,84,57,55,64,54,75,46,71,44,58,89,69,83,65,72,69,29,71,72,45,18,70,30,6,21,53,18,9,24,49,45,25,31,69,74,64,76,33,72,69,60,6,51,43,34,10,30,37,25,18,47,59,39,14,56,37,80,49,37,80,70,68,55,75,64,45,28,54,51,42,59,57,52,47,48,69,78,72,110

Secondary structure (DSSP, 8-state):
-EEEES--EEEEEE-TTS-EEEEEEE-HHHHHHHHHHTT-S-EEEEEEE-TTS-HHHHHHHHHHSBGGGEEE-SSSPPPEEEEEE-TTS-EEEEESS-HHHHHHTS--GGGS-TT--S-SEEEE---GGGHHHHHHHHHHTT-S-EEEPPPTTTTSGGGHHHHHHHHHHSSEE--BHHHHHHHH---SHHHHHHHHHHTT-S-EEEE-GGG-EEEE-TTS-EEEEPPP--S-----TTHHHHHHHHHHHHHHHHS-HHHHHHHHHHHHHHHTTSSSS---HHHHHHHHHHHHHHTT-

Nearest PDB structures (foldseek):
  3kd6-assembly1_A  TM=8.326E-01  e=1.232E-19  Chlorobaculum tepidum
  8iwl-assembly1_B  TM=8.209E-01  e=8.863E-17  Acinetobacter baumannii
  6c67-assembly1_A  TM=7.381E-01  e=1.342E-17  Mycobacterium tuberculosis H37Rv
  6c67-assembly1_B  TM=7.467E-01  e=5.608E-17  Mycobacterium tuberculosis H37Rv
  6c9p-assembly1_B  TM=7.402E-01  e=5.529E-16  Mycobacterium tuberculosis

pLDDT: mean 93.32, std 8.0, range [52.25, 98.94]

Sequence (297 aa):
MLISIGSVILDDVHQRDGTVRRDLMGGGCIHCGMAMRLWCDDVGVLAKHGEDFPLRLERSLKELFAPEGIIPTSFAHTPHFNQMYRSDSTRYETFQTSFEEMEAMLPAPTDLPRGWSALDGVYLHGKKDHVTDWAESLRKRGAKLILWEPIDHFDDPANRQLFIEYARLVDIVSPNLAEIRNLTGRQTLEGIIDFCYQEKFNHLLLRMGSQGVLVMDKQGKHFTVPPYPEKDIIDATGAGNACCGGFLAGLVETSDLKQAAYYANVSASLAMRQFGAVYPLEHGQVLARERLNYFRS

=== Feature glossary ===
Legend for the data blocks above and below:

— What the protein is —

The amino-acid sequence is the protein's primary structure: the linear order of residues from the N-terminus to the C-terminus, written in one-letter code. Everything else here — the 3D coordinates, the secondary structure, the domain annotations — is ultimately a consequence of this string.

Database cross-references. InterPro integrates a dozen domain/family signature databases into unified entries with residue-range hits. GO terms attach function/process/location labels with evidence codes. CATH codes position the fold in a four-level structural taxonomy. Organism is the NCBI-taxonomy species name.

— Where its atoms are —

The mmCIF block holds the 3D Cartesian coordinates of each backbone atom (N, Cα, C, O) in ångströms. mmCIF is the PDB's canonical archive format — a tagged-loop text representation of the atomic model.

The six renders are orthographic views along the three Cartesian axes in both directions. Representation (cartoon, sticks, or surface) and color scheme (sequence-rainbow or by-chain) vary across proteins so the training set covers all the common visualization conventions.

— Local backbone conformation —

Secondary structure is the local, repeating backbone conformation. DSSP classifi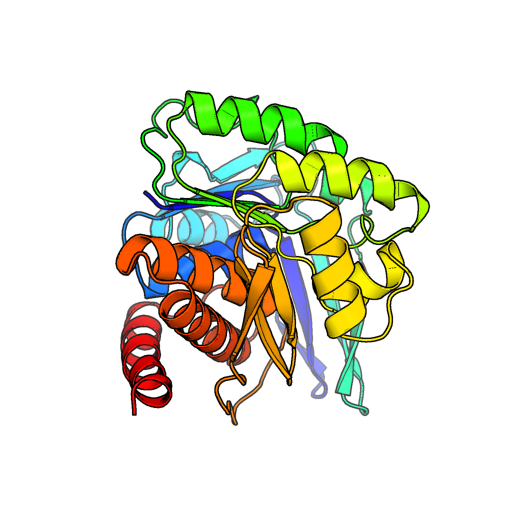es it into eight states by reading the hydrogen-bond network: three helix types (H, G, I), two β types (E, B), two non-regular types (T, S), and unstructured coil (-).

SS3 is a coarse helix/strand/coil call (letters a/b/c) made by the P-SEA algorithm from inter-Cα distances and dihedrals. It is less detailed than DSSP but needs only Cα positions.

Backbone dihedral angles. Every residue except chain termini has a φ (preceding-C → N → Cα → C) and a ψ (N → Cα → C → next-N). They are reported in degrees following the IUPAC sign convention. Secondary structure is essentially a statement about which (φ, ψ) basin each residue occupies.

— Global shape and packing —

The geometric summary reports three shape descriptors. Rg (radius of gyration) measures how spread out the Cα atoms are about their centre of mass; compact globular proteins have small Rg, elongated or unfolded ones large. Cα contacts (<8 Å, |i−j|>4) count long-range residue pairs in spatial proximity — high for tightly packed folds, near zero for rods or random coil. The bounding-box extents give the protein's footprint along x, y, z in Å.

Solvent accessibility: the surface area of each residue that a 1.4 Å water probe can touch, in Å². When only backbone atoms are present the absolute values are lower than full-atom SASA (side chains contribute most of the area) and are flagged as backbone-only.

Plot images: a contact map (which residues are close in 3D, as an N×N binary image), a Ramachandran scatter (backbone torsion angles, revealing secondary-structure composition at a glance), and — for AlphaFold structures — a PAE heatmap (pairwise prediction confidence).

— Structural neighborhood —

Foldseek's 3Di representation compresses backbone geometry into a per-residue letter drawn from a learned twenty-state alphabet. It captures the tertiary interaction pattern around each residue — which residues are packed against it in space, regardless of where they are in sequence.

Structural nearest neighbors (via Foldseek easy-search vs the PDB). Reported per hit: target PDB id, E-value, and alignment TM-score. A TM-score above ~0.5 is the conventional threshold for 'same fold'.

— Confidence and disorder —

pLDDT (predicted Local Distance Difference Test) is AlphaFold's per-residue confidence score, ranging from 0 to 100. Values above 90 indicate high confidence (typically well-packed cores); 70–90 is confident; 50–70 low confidence; below 50 usually means the region is disordered or the prediction is unreliable there. AlphaFold stores pLDDT in the mmCIF B-factor column.

For experimental (PDB) structures, the B-factor (temperature factor) quantifies the positional spread of each atom in the crystal — a combination of thermal vibration and static disorder — in units of Å². High B-factors mark flexible loops or poorly resolved regions; low B-factors mark the rigid, well-ordered core.

Predicted Aligned Error (PAE) is an AlphaFold confidence matrix: entry (i, j) is the expected error in the position of residue j, in ångströms, when 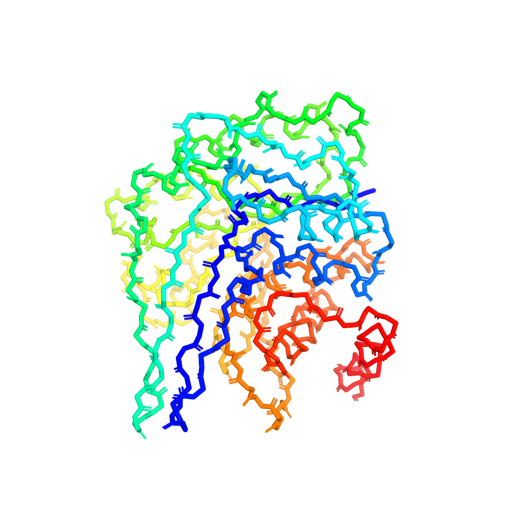the prediction is superimposed on the true structure at residue i. Low PAE within a block of residues means that block is internally rigid and well-predicted; high PAE between two blocks means their relative placement is uncertain even if each block individually is confident.